Protein AF-A0A2Z6S9V5-F1 (afdb_monomer)

Nearest PDB structures (foldseek):
  7lcc-assembly1_A  TM=8.539E-01  e=3.054E-14  synthetic construct
  2xsj-assembly1_E  TM=2.905E-01  e=4.691E+00  Desulfomicrobium norvegicum
  2wbl-assembly1_B  TM=3.572E-01  e=7.204E+00  Arabidopsis thaliana
  2wbl-assembly1_A  TM=3.236E-01  e=6.373E+00  Arabidopsis thaliana

Sequence (196 aa):
MKLQELLKDLCKNHYLGKVATYIYVIEFQKRGLPHAHILLIFSQDSKLHSVKDYDSIISAELSDLAVYPLAYETVTSTMMHSLCGVLNPLAPCMKNGLCQKHYLKSFQSTTQKNSDGYPIYRKRDNGSFVEVRSGICLDNRWVIPHNVELVTKYDAHINIEICNSVLAIKYLYKYVYKGYDQATIALSQPDNSNEP

pLDDT: mean 88.24, std 12.48, range [42.44, 98.25]

Solvent-accessible surface area (backbone atoms only — not comparable to full-atom values): 11876 Å² total; per-residue (Å²): 110,73,67,62,54,49,50,41,38,40,54,73,66,29,71,85,34,48,48,66,46,73,50,72,38,77,45,68,44,101,82,71,53,80,41,78,50,74,48,79,40,56,29,84,93,43,57,76,86,48,60,67,51,47,59,74,53,42,43,22,54,75,53,53,58,91,82,36,46,65,40,21,55,35,39,68,74,43,30,47,57,74,70,43,38,94,83,27,70,82,28,92,55,44,54,95,88,37,34,76,81,56,54,80,41,71,72,25,87,58,53,38,87,42,93,90,43,47,58,48,63,34,12,56,87,76,86,61,64,46,79,45,83,95,80,43,73,44,40,26,44,38,36,45,39,17,33,66,66,62,26,42,74,64,65,46,70,55,80,52,79,70,66,39,74,73,52,50,52,54,48,42,55,65,62,64,66,63,65,82,93,72,85,88,84,85,84,77,77,82,80,83,72,83,77,134

Organism: NCBI:txid94130

Structure (mmCIF, N/CA/C/O backbone):
data_AF-A0A2Z6S9V5-F1
#
_entry.id   AF-A0A2Z6S9V5-F1
#
loop_
_atom_site.group_PDB
_atom_site.id
_atom_site.type_symbol
_atom_site.label_atom_id
_atom_site.label_alt_id
_atom_site.label_comp_id
_atom_site.label_asym_id
_atom_site.label_entity_id
_atom_site.label_seq_id
_atom_site.pdbx_PDB_ins_code
_atom_site.Cartn_x
_atom_site.Cartn_y
_atom_site.Cartn_z
_atom_site.occupancy
_atom_site.B_iso_or_equiv
_atom_site.auth_seq_id
_atom_site.auth_comp_id
_atom_site.auth_asym_id
_atom_site.auth_atom_id
_atom_site.pdbx_PDB_model_num
ATOM 1 N N . MET A 1 1 ? 5.650 -7.515 19.339 1.00 60.22 1 MET A N 1
ATOM 2 C CA . MET A 1 1 ? 4.977 -8.270 18.252 1.00 60.22 1 MET A CA 1
ATOM 3 C C . MET A 1 1 ? 4.373 -7.251 17.289 1.00 60.22 1 MET A C 1
ATOM 5 O O . MET A 1 1 ? 3.414 -6.597 17.680 1.00 60.22 1 MET A O 1
ATOM 9 N N . LYS A 1 2 ? 4.936 -7.074 16.078 1.00 84.31 2 LYS A N 1
ATOM 10 C CA . LYS A 1 2 ? 4.607 -5.953 15.160 1.00 84.31 2 LYS A CA 1
ATOM 11 C C . LYS A 1 2 ? 3.092 -5.753 14.933 1.00 84.31 2 LYS A C 1
ATOM 13 O O . LYS A 1 2 ? 2.634 -4.621 14.866 1.00 84.31 2 LYS A O 1
ATOM 18 N N . LEU A 1 3 ? 2.293 -6.829 14.906 1.00 90.50 3 LEU A N 1
ATOM 19 C CA . LEU A 1 3 ? 0.832 -6.751 14.731 1.00 90.50 3 LEU A CA 1
ATOM 20 C C . LEU A 1 3 ? 0.101 -6.032 15.881 1.00 90.50 3 LEU A C 1
ATOM 22 O O . LEU A 1 3 ? -0.790 -5.231 15.624 1.00 90.50 3 LEU A O 1
ATOM 26 N N . GLN A 1 4 ? 0.453 -6.297 17.142 1.00 92.81 4 GLN A N 1
ATOM 27 C CA . GLN A 1 4 ? -0.186 -5.634 18.292 1.00 92.81 4 GLN A CA 1
ATOM 28 C C . GLN A 1 4 ? 0.112 -4.134 18.309 1.00 92.81 4 GLN A C 1
ATOM 30 O O . GLN A 1 4 ? -0.765 -3.329 18.621 1.00 92.81 4 GLN A O 1
ATOM 35 N N . GLU A 1 5 ? 1.340 -3.763 17.954 1.00 95.56 5 GLU A N 1
ATOM 36 C CA . GLU A 1 5 ? 1.737 -2.363 17.823 1.00 95.56 5 GLU A CA 1
ATOM 37 C C . GLU A 1 5 ? 1.009 -1.700 16.657 1.00 95.56 5 GLU A C 1
ATOM 39 O O . GLU A 1 5 ? 0.465 -0.616 16.841 1.00 95.56 5 GLU A O 1
ATOM 44 N N . LEU A 1 6 ? 0.901 -2.381 15.510 1.00 96.00 6 LEU A N 1
ATOM 45 C CA . LEU A 1 6 ? 0.144 -1.887 14.361 1.00 96.00 6 LEU A CA 1
ATOM 46 C C . LEU A 1 6 ? -1.326 -1.654 14.724 1.00 96.00 6 LEU A C 1
ATOM 48 O O . LEU A 1 6 ? -1.871 -0.592 14.444 1.00 96.00 6 LEU A O 1
ATOM 52 N N . LEU A 1 7 ? -1.969 -2.599 15.415 1.00 96.50 7 LEU A N 1
ATOM 53 C CA . LEU A 1 7 ? -3.348 -2.426 15.881 1.00 96.50 7 LEU A CA 1
ATOM 54 C C . LEU A 1 7 ? -3.480 -1.274 16.885 1.00 96.50 7 LEU A C 1
ATOM 56 O O . LEU A 1 7 ? -4.472 -0.545 16.844 1.00 96.50 7 LEU A O 1
ATOM 60 N N . LYS A 1 8 ? -2.491 -1.076 17.766 1.00 96.81 8 LYS A N 1
ATOM 61 C CA . LYS A 1 8 ? -2.453 0.076 18.677 1.00 96.81 8 LYS A CA 1
ATOM 62 C C . LYS A 1 8 ? -2.374 1.385 17.893 1.00 96.81 8 LYS A C 1
ATOM 64 O O . LYS A 1 8 ? -3.155 2.289 18.181 1.00 96.81 8 LYS A O 1
ATOM 69 N N . ASP A 1 9 ? -1.492 1.478 16.906 1.00 97.25 9 ASP A N 1
ATOM 70 C CA . ASP A 1 9 ? -1.350 2.686 16.096 1.00 97.25 9 ASP A CA 1
ATOM 71 C C . ASP A 1 9 ? -2.616 2.991 15.293 1.00 97.25 9 ASP A C 1
ATOM 73 O O . ASP A 1 9 ? -3.134 4.107 15.344 1.00 97.25 9 ASP A O 1
ATOM 77 N N . LEU A 1 10 ? -3.177 1.981 14.628 1.00 97.06 10 LEU A N 1
ATOM 78 C CA . LEU A 1 10 ? -4.394 2.128 13.834 1.00 97.06 10 LEU A CA 1
ATOM 79 C C . LEU A 1 10 ? -5.610 2.490 14.701 1.00 97.06 10 LEU A C 1
ATOM 81 O O . LEU A 1 10 ? -6.366 3.396 14.359 1.00 97.06 10 LEU A O 1
ATOM 85 N N . CYS A 1 11 ? -5.810 1.797 15.826 1.00 96.62 11 CYS A N 1
ATOM 86 C CA . CYS A 1 11 ? -7.067 1.878 16.575 1.00 96.62 11 CYS A CA 1
ATOM 87 C C . CYS A 1 11 ? -7.025 2.863 17.747 1.00 96.62 11 CYS A C 1
ATOM 89 O O . CYS A 1 11 ? -8.031 3.521 18.001 1.00 96.62 11 CYS A O 1
ATOM 91 N N . LYS A 1 12 ? -5.900 2.963 18.469 1.00 95.50 12 LYS A N 1
ATOM 92 C CA . LYS A 1 12 ? -5.768 3.837 19.652 1.00 95.50 12 LYS A CA 1
ATOM 93 C C . LYS A 1 12 ? -5.126 5.177 19.320 1.00 95.50 12 LYS A C 1
ATOM 95 O O . LYS A 1 12 ? -5.585 6.194 19.821 1.00 95.50 12 LYS A O 1
ATOM 100 N N . ASN A 1 13 ? -4.095 5.175 18.477 1.00 96.75 13 ASN A N 1
ATOM 101 C CA . ASN A 1 13 ? -3.407 6.409 18.084 1.00 96.75 13 ASN A CA 1
ATOM 102 C C . ASN A 1 13 ? -4.055 7.076 16.860 1.00 96.75 13 ASN A C 1
ATOM 104 O O . ASN A 1 13 ? -3.626 8.151 16.460 1.00 96.75 13 ASN A O 1
ATOM 108 N N . HIS A 1 14 ? -5.092 6.449 16.287 1.00 96.19 14 HIS A N 1
ATOM 109 C CA . HIS A 1 14 ? -5.882 6.968 15.168 1.00 96.19 14 HIS A CA 1
ATOM 110 C C . HIS A 1 14 ? -5.030 7.363 13.957 1.00 96.19 14 HIS A C 1
ATOM 112 O O . HIS A 1 14 ? -5.340 8.334 13.272 1.00 96.19 14 HIS A O 1
ATOM 118 N N . TYR A 1 15 ? -3.975 6.588 13.682 1.00 95.56 15 TYR A N 1
ATOM 119 C CA . TYR A 1 15 ? -2.955 6.928 12.686 1.00 95.56 15 TYR A CA 1
ATOM 120 C C . TYR A 1 15 ? -3.530 7.216 11.291 1.00 95.56 15 TYR A C 1
ATOM 122 O O . TYR A 1 15 ? -3.061 8.102 10.591 1.00 95.56 15 TYR A O 1
ATOM 130 N N . LEU A 1 16 ? -4.571 6.475 10.894 1.00 95.56 16 LEU A N 1
ATOM 131 C CA . LEU A 1 16 ? -5.264 6.650 9.610 1.00 95.56 16 LEU A CA 1
ATOM 132 C C . LEU A 1 16 ? -6.633 7.336 9.750 1.00 95.56 16 LEU A C 1
ATOM 134 O O . LEU A 1 16 ? -7.386 7.411 8.783 1.00 95.56 16 LEU A O 1
ATOM 138 N N . GLY A 1 17 ? -6.987 7.778 10.957 1.00 95.81 17 GLY A N 1
ATOM 139 C CA . GLY A 1 17 ? -8.326 8.232 11.325 1.00 95.81 17 GLY A CA 1
ATOM 140 C C . GLY A 1 17 ? -8.942 7.407 12.456 1.00 95.81 17 GLY A C 1
ATOM 141 O O . GLY A 1 17 ? -8.435 6.359 12.869 1.00 95.81 17 GLY A O 1
ATOM 142 N N . LYS A 1 18 ? -10.065 7.892 12.993 1.00 97.12 18 LYS A N 1
ATOM 143 C CA . LYS A 1 18 ? -10.739 7.252 14.125 1.00 97.12 18 LYS A CA 1
ATOM 144 C C . LYS A 1 18 ? -11.491 6.004 13.665 1.00 97.12 18 LYS A C 1
ATOM 146 O O . LYS A 1 18 ? -12.481 6.090 12.935 1.00 97.12 18 LYS A O 1
ATOM 151 N N . VAL A 1 19 ? -11.043 4.844 14.140 1.00 96.38 19 VAL A N 1
ATOM 152 C CA . VAL A 1 19 ? -11.641 3.527 13.882 1.00 96.38 19 VAL A CA 1
ATOM 153 C C . VAL A 1 19 ? -12.847 3.312 14.802 1.00 96.38 19 VAL A C 1
ATOM 155 O O . VAL A 1 19 ? -12.720 3.403 16.020 1.00 96.38 19 VAL A O 1
ATOM 158 N N . ALA A 1 20 ? -14.019 3.026 14.229 1.00 95.25 20 ALA A N 1
ATOM 159 C CA . ALA A 1 20 ? -15.215 2.640 14.982 1.00 95.25 20 ALA A CA 1
ATOM 160 C C . ALA A 1 20 ? -15.189 1.155 15.356 1.00 95.25 20 ALA A C 1
ATOM 162 O O . ALA A 1 20 ? -15.539 0.785 16.472 1.00 95.25 20 ALA A O 1
ATOM 163 N N . THR A 1 21 ? -14.768 0.304 14.422 1.00 94.25 21 THR A N 1
ATOM 164 C CA . THR A 1 21 ? -14.553 -1.124 14.663 1.00 94.25 21 THR A CA 1
ATOM 165 C C . THR A 1 21 ? -13.541 -1.679 13.665 1.00 94.25 21 THR A C 1
ATOM 167 O O . THR A 1 21 ? -13.285 -1.074 12.622 1.00 94.25 21 THR A O 1
ATOM 170 N N . TYR A 1 22 ? -12.948 -2.823 13.979 1.00 93.31 22 TYR A N 1
ATOM 171 C CA . TYR A 1 22 ? -12.041 -3.527 13.086 1.00 93.31 22 TYR A CA 1
ATOM 172 C C . TYR A 1 22 ? -12.206 -5.032 13.243 1.00 93.31 22 TYR A C 1
ATOM 174 O O . TYR A 1 22 ? -12.589 -5.533 14.299 1.00 93.31 22 TYR A O 1
ATOM 182 N N . ILE A 1 23 ? -11.902 -5.752 12.172 1.00 91.62 23 ILE A N 1
ATOM 183 C CA . ILE A 1 23 ? -11.893 -7.212 12.137 1.00 91.62 23 ILE A CA 1
ATOM 184 C C . ILE A 1 23 ? -10.544 -7.618 11.564 1.00 91.62 23 ILE A C 1
ATOM 186 O O . ILE A 1 23 ? -10.084 -7.014 10.595 1.00 91.62 23 ILE A O 1
ATOM 190 N N . TYR A 1 24 ? -9.900 -8.626 12.143 1.00 91.38 24 TYR A N 1
ATOM 191 C CA . TYR A 1 24 ? -8.690 -9.182 11.557 1.00 91.38 24 TYR A CA 1
ATOM 192 C C . TYR A 1 24 ? -8.627 -10.697 11.694 1.00 91.38 24 TYR A C 1
ATOM 194 O O . TYR A 1 24 ? -9.164 -11.266 12.641 1.00 91.38 24 TYR A O 1
ATOM 202 N N . VAL A 1 25 ? -7.950 -11.330 10.740 1.00 88.56 25 VAL A N 1
ATOM 203 C CA . VAL A 1 25 ? -7.638 -12.761 10.743 1.00 88.56 25 VAL A CA 1
ATOM 204 C C . VAL A 1 25 ? -6.168 -12.943 10.406 1.00 88.56 25 VAL A C 1
ATOM 206 O O . VAL A 1 25 ? -5.605 -12.190 9.610 1.00 88.56 25 VAL A O 1
ATOM 209 N N . ILE A 1 26 ? -5.546 -13.935 11.038 1.00 87.19 26 ILE A N 1
ATOM 210 C CA . ILE A 1 26 ? -4.175 -14.349 10.755 1.00 87.19 26 ILE A CA 1
ATOM 211 C C . ILE A 1 26 ? -4.248 -15.616 9.906 1.00 87.19 26 ILE A C 1
ATOM 213 O O . ILE A 1 26 ? -4.733 -16.645 10.370 1.00 87.19 26 ILE A O 1
ATOM 217 N N . GLU A 1 27 ? -3.764 -15.534 8.672 1.00 82.19 27 GLU A N 1
ATOM 218 C CA . GLU A 1 27 ? -3.558 -16.688 7.801 1.00 82.19 27 GLU A CA 1
ATOM 219 C C . GLU A 1 27 ? -2.080 -17.087 7.841 1.00 82.19 27 GLU A C 1
ATOM 221 O O . GLU A 1 27 ? -1.187 -16.244 7.717 1.00 82.19 27 GLU A O 1
ATOM 226 N N . PHE A 1 28 ? -1.798 -18.380 7.975 1.00 74.56 28 PHE A N 1
ATOM 227 C CA . PHE A 1 28 ? -0.442 -18.894 7.820 1.00 74.56 28 PHE A CA 1
ATOM 228 C C . PHE A 1 28 ? -0.213 -19.190 6.344 1.00 74.56 28 PHE A C 1
ATOM 230 O O . PHE A 1 28 ? -0.790 -20.114 5.769 1.00 74.56 28 PHE A O 1
ATOM 237 N N . GLN A 1 29 ? 0.621 -18.378 5.695 1.00 65.56 29 GLN A N 1
ATOM 238 C CA . GLN A 1 29 ? 0.974 -18.632 4.301 1.00 65.56 29 GLN A CA 1
ATOM 239 C C . GLN A 1 29 ? 1.721 -19.971 4.195 1.00 65.56 29 GLN A C 1
ATOM 241 O O . GLN A 1 29 ? 2.339 -20.414 5.159 1.00 65.56 29 GLN A O 1
ATOM 246 N N . LYS A 1 30 ? 1.750 -20.594 3.004 1.00 59.09 30 LYS A N 1
ATOM 247 C CA . LYS A 1 30 ? 2.396 -21.907 2.739 1.00 59.09 30 LYS A CA 1
ATOM 248 C C . LYS A 1 30 ? 3.858 -22.045 3.218 1.00 59.09 30 LYS A C 1
ATOM 250 O O . LYS A 1 30 ? 4.405 -23.138 3.183 1.00 59.09 30 LYS A O 1
ATOM 255 N N . ARG A 1 31 ? 4.503 -20.943 3.611 1.00 60.25 31 ARG A N 1
ATOM 256 C CA . ARG A 1 31 ? 5.879 -20.868 4.127 1.00 60.25 31 ARG A CA 1
ATOM 257 C C . ARG A 1 31 ? 5.956 -20.647 5.649 1.00 60.25 31 ARG A C 1
ATOM 259 O O . ARG A 1 31 ? 7.028 -20.343 6.151 1.00 60.25 31 ARG A O 1
ATOM 266 N N . GLY A 1 32 ? 4.837 -20.750 6.369 1.00 59.16 32 GLY A N 1
ATOM 267 C CA . GLY A 1 32 ? 4.757 -20.660 7.833 1.00 59.16 32 GLY A CA 1
ATOM 268 C C . GLY A 1 32 ? 4.763 -19.244 8.418 1.00 59.16 32 GLY A C 1
ATOM 269 O O . GLY A 1 32 ? 4.571 -19.091 9.620 1.00 59.16 32 GLY A O 1
ATOM 270 N N . LEU A 1 33 ? 4.950 -18.200 7.602 1.00 67.50 33 LEU A N 1
ATOM 271 C CA . LEU A 1 33 ? 4.906 -16.822 8.090 1.00 67.50 33 LEU A CA 1
ATOM 272 C C . LEU A 1 33 ? 3.450 -16.365 8.296 1.00 67.50 33 LEU A C 1
ATOM 274 O O . LEU A 1 33 ? 2.633 -16.521 7.379 1.00 67.50 33 LEU A O 1
ATOM 278 N N . PRO A 1 34 ? 3.117 -15.794 9.470 1.00 76.69 34 PRO A N 1
ATOM 279 C CA . PRO A 1 34 ? 1.786 -15.273 9.739 1.00 76.69 34 PRO A CA 1
ATOM 280 C C . PRO A 1 34 ? 1.535 -14.014 8.904 1.00 76.69 34 PRO A C 1
ATOM 282 O O . PRO A 1 34 ? 2.328 -13.071 8.912 1.00 76.69 34 PRO A O 1
ATOM 285 N N . HIS A 1 35 ? 0.409 -13.989 8.200 1.00 86.25 35 HIS A N 1
ATOM 286 C CA . HIS A 1 35 ? -0.061 -12.863 7.407 1.00 86.25 35 HIS A CA 1
ATOM 287 C C . HIS A 1 35 ? -1.393 -12.374 7.970 1.00 86.25 35 HIS A C 1
ATOM 289 O O . HIS A 1 35 ? -2.333 -13.150 8.122 1.00 86.25 35 HIS A O 1
ATOM 295 N N . ALA A 1 36 ? -1.475 -11.087 8.300 1.00 90.50 36 ALA A N 1
ATOM 296 C CA . ALA A 1 36 ? -2.681 -10.504 8.866 1.00 90.50 36 ALA A CA 1
ATOM 297 C C . ALA A 1 36 ? -3.517 -9.824 7.778 1.00 90.50 36 ALA A C 1
ATOM 299 O O . ALA A 1 36 ? -3.042 -8.936 7.072 1.00 90.50 36 ALA A O 1
ATOM 300 N N . HIS A 1 37 ? -4.786 -10.204 7.697 1.00 90.81 37 HIS A N 1
ATOM 301 C CA . HIS A 1 37 ? -5.814 -9.475 6.965 1.00 90.81 37 HIS A CA 1
ATOM 302 C C . HIS A 1 37 ? -6.572 -8.599 7.956 1.00 90.81 37 HIS A C 1
ATOM 304 O O . HIS A 1 37 ? -7.173 -9.137 8.880 1.00 90.81 37 HIS A O 1
ATOM 310 N N . ILE A 1 38 ? -6.540 -7.274 7.788 1.00 92.94 38 ILE A N 1
ATOM 311 C CA . ILE A 1 38 ? -7.174 -6.311 8.702 1.00 92.94 38 ILE A CA 1
ATOM 312 C C . ILE A 1 38 ? -8.178 -5.469 7.913 1.00 92.94 38 ILE A C 1
ATOM 314 O O . ILE A 1 38 ? -7.810 -4.799 6.950 1.00 92.94 38 ILE A O 1
ATOM 318 N N . LEU A 1 39 ? -9.439 -5.483 8.338 1.00 93.50 39 LEU A N 1
ATOM 319 C CA . LEU A 1 39 ? -10.490 -4.600 7.847 1.00 93.50 39 LEU A CA 1
ATOM 320 C C . LEU A 1 39 ? -10.781 -3.535 8.906 1.00 93.50 39 LEU A C 1
ATOM 322 O O . LEU A 1 39 ? -11.225 -3.863 10.006 1.00 93.50 39 LEU A O 1
ATOM 326 N N . LEU A 1 40 ? -10.556 -2.267 8.560 1.00 93.69 40 LEU A N 1
ATOM 327 C CA . LEU A 1 40 ? -10.877 -1.119 9.407 1.00 93.69 40 LEU A CA 1
ATOM 328 C C . LEU A 1 40 ? -12.198 -0.491 8.959 1.00 93.69 40 LEU A C 1
ATOM 330 O O . LEU A 1 40 ? -12.389 -0.208 7.778 1.00 93.69 40 LEU A O 1
ATOM 334 N N . ILE A 1 41 ? -13.090 -0.231 9.911 1.00 92.94 41 ILE A N 1
ATOM 335 C CA . ILE A 1 41 ? -14.322 0.527 9.693 1.00 92.94 41 ILE A CA 1
ATOM 336 C C . ILE A 1 41 ? -14.180 1.845 10.448 1.00 92.94 41 ILE A C 1
ATOM 338 O O . ILE A 1 41 ? -14.193 1.880 11.680 1.00 92.94 41 ILE A O 1
ATOM 342 N N . PHE A 1 42 ? -14.017 2.938 9.706 1.00 94.25 42 PHE A N 1
ATOM 343 C CA . PHE A 1 42 ? -13.877 4.270 10.287 1.00 94.25 42 PHE A CA 1
ATOM 344 C C . PHE A 1 42 ? -15.192 4.797 10.862 1.00 94.25 42 PHE A C 1
ATOM 346 O O . PHE A 1 42 ? -16.286 4.510 10.367 1.00 94.25 42 PHE A O 1
ATOM 353 N N . SER A 1 43 ? -15.059 5.582 11.929 1.00 95.31 43 SER A N 1
ATOM 354 C CA . SER A 1 43 ? -16.144 6.379 12.498 1.00 95.31 43 SER A CA 1
ATOM 355 C C . SER A 1 43 ? -16.664 7.396 11.485 1.00 95.31 43 SER A C 1
ATOM 357 O O . SER A 1 43 ? -15.969 7.737 10.529 1.00 95.31 43 SER A O 1
ATOM 359 N N . GLN A 1 44 ? -17.898 7.863 11.683 1.00 93.12 44 GLN A N 1
ATOM 360 C CA . GLN A 1 44 ? -18.593 8.710 10.713 1.00 93.12 44 GLN A CA 1
ATOM 361 C C . GLN A 1 44 ? -17.785 9.963 10.337 1.00 93.12 44 GLN A C 1
ATOM 363 O O . GLN A 1 44 ? -17.698 10.276 9.154 1.00 93.12 44 GLN A O 1
ATOM 368 N N . ASP A 1 45 ? -17.130 10.595 11.311 1.00 94.06 45 ASP A N 1
ATOM 369 C CA . ASP A 1 45 ? -16.353 11.828 11.117 1.00 94.06 45 ASP A CA 1
ATOM 370 C C . ASP A 1 45 ? -14.971 11.589 10.486 1.00 94.06 45 ASP A C 1
ATOM 372 O O . ASP A 1 45 ? -14.294 12.529 10.086 1.00 94.06 45 ASP A O 1
ATOM 376 N N . SER A 1 46 ? -14.523 10.331 10.406 1.00 94.31 46 SER A N 1
ATOM 377 C CA . SER A 1 46 ? -13.253 9.934 9.776 1.00 94.31 46 SER A CA 1
ATOM 378 C C . SER A 1 46 ? -13.454 9.170 8.467 1.00 94.31 46 SER A C 1
ATOM 380 O O . SER A 1 46 ? -12.508 8.585 7.942 1.00 94.31 46 SER A O 1
ATOM 382 N N . LYS A 1 47 ? -14.682 9.118 7.937 1.00 91.88 47 LYS A N 1
ATOM 383 C CA . LYS A 1 47 ? -14.937 8.468 6.651 1.00 91.88 47 LYS A CA 1
ATOM 384 C C . LYS A 1 47 ? -14.253 9.232 5.520 1.00 91.88 47 LYS A C 1
ATOM 386 O O . LYS A 1 47 ? -14.301 10.454 5.441 1.00 91.88 47 LYS A O 1
ATOM 391 N N . LEU A 1 48 ? -13.654 8.471 4.610 1.00 91.56 48 LEU A N 1
ATOM 392 C CA . LEU A 1 48 ? -12.980 9.001 3.431 1.00 91.56 48 LEU A CA 1
ATOM 393 C C . LEU A 1 48 ? -13.998 9.163 2.297 1.00 91.56 48 LEU A C 1
ATOM 395 O O . LEU A 1 48 ? -14.599 8.180 1.845 1.00 91.56 48 LEU A O 1
ATOM 399 N N . HIS A 1 49 ? -14.191 10.388 1.818 1.00 89.75 49 HIS A N 1
ATOM 400 C CA . HIS A 1 49 ? -15.240 10.723 0.848 1.00 89.75 49 HIS A CA 1
ATOM 401 C C . HIS A 1 49 ? -14.685 11.221 -0.489 1.00 89.75 49 HIS A C 1
ATOM 403 O O . HIS A 1 49 ? -15.336 11.091 -1.540 1.00 89.75 49 HIS A O 1
ATOM 409 N N . SER A 1 50 ? -13.465 11.746 -0.464 1.00 91.75 50 SER A N 1
ATOM 410 C CA . SER A 1 50 ? -12.810 12.365 -1.601 1.00 91.75 50 SER A CA 1
ATOM 411 C C . SER A 1 50 ? -11.543 11.621 -2.018 1.00 91.75 50 SER A C 1
ATOM 413 O O . SER A 1 50 ? -10.939 10.868 -1.259 1.00 91.75 50 SER A O 1
ATOM 415 N N . VAL A 1 51 ? -11.121 11.879 -3.254 1.00 93.00 51 VAL A N 1
ATOM 416 C CA . VAL A 1 51 ? -9.814 11.447 -3.762 1.00 93.00 51 VAL A CA 1
ATOM 417 C C . VAL A 1 51 ? -8.673 12.002 -2.904 1.00 93.00 51 VAL A C 1
ATOM 419 O O . VAL A 1 51 ? -7.696 11.304 -2.660 1.00 93.00 51 VAL A O 1
ATOM 422 N N . LYS A 1 52 ? -8.819 13.231 -2.397 1.00 94.56 52 LYS A N 1
ATOM 423 C CA . LYS A 1 52 ? -7.826 13.858 -1.522 1.00 94.56 52 LYS A CA 1
ATOM 424 C C . LYS A 1 52 ? -7.654 13.074 -0.219 1.00 94.56 52 LYS A C 1
ATOM 426 O O . LYS A 1 52 ? -6.526 12.895 0.227 1.00 94.56 52 LYS A O 1
ATOM 431 N N . ASP A 1 53 ? -8.748 12.569 0.348 1.00 94.12 53 ASP A N 1
ATOM 432 C CA . ASP A 1 53 ? -8.702 11.754 1.566 1.00 94.12 53 ASP A CA 1
ATOM 433 C C . ASP A 1 53 ? -7.971 10.431 1.297 1.00 94.12 53 ASP A C 1
ATOM 435 O O . ASP A 1 53 ? -7.167 9.987 2.112 1.00 94.12 53 ASP A O 1
ATOM 439 N N . TYR A 1 54 ? -8.186 9.821 0.126 1.00 94.62 54 TYR A N 1
ATOM 440 C CA . TYR A 1 54 ? -7.481 8.593 -0.263 1.00 94.62 54 TYR A CA 1
ATOM 441 C C . TYR A 1 54 ? -5.982 8.851 -0.402 1.00 94.62 54 TYR A C 1
ATOM 443 O O . TYR A 1 54 ? -5.183 8.132 0.189 1.00 94.62 54 TYR A O 1
ATOM 451 N N . ASP A 1 55 ? -5.614 9.915 -1.116 1.00 95.81 55 ASP A N 1
ATOM 452 C CA . ASP A 1 55 ? -4.222 10.298 -1.355 1.00 95.81 55 ASP A CA 1
ATOM 453 C C . ASP A 1 55 ? -3.495 10.756 -0.081 1.00 95.81 55 ASP A C 1
ATOM 455 O O . ASP A 1 55 ? -2.269 10.704 -0.035 1.00 95.81 55 ASP A O 1
ATOM 459 N N . SER A 1 56 ? -4.218 11.196 0.957 1.00 95.19 56 SER A N 1
ATOM 460 C CA . SER A 1 56 ? -3.608 11.492 2.265 1.00 95.19 56 SER A CA 1
ATOM 461 C C . SER A 1 56 ? -3.206 10.243 3.049 1.00 95.19 56 SER A C 1
ATOM 463 O O . SER A 1 56 ? -2.392 10.333 3.962 1.00 95.19 56 SER A O 1
ATOM 465 N N . ILE A 1 57 ? -3.763 9.080 2.702 1.00 95.75 57 ILE A N 1
ATOM 466 C CA . ILE A 1 57 ? -3.495 7.814 3.392 1.00 95.75 57 ILE A CA 1
ATOM 467 C C . ILE A 1 57 ? -2.634 6.895 2.534 1.00 95.75 57 ILE A C 1
ATOM 469 O O . ILE A 1 57 ? -1.753 6.220 3.067 1.00 95.75 57 ILE A O 1
ATOM 473 N N . ILE A 1 58 ? -2.895 6.842 1.230 1.00 96.88 58 ILE A N 1
ATOM 474 C CA . ILE A 1 58 ? -2.297 5.876 0.316 1.00 96.88 58 ILE A CA 1
ATOM 475 C C . ILE A 1 58 ? -1.405 6.581 -0.698 1.00 96.88 58 ILE A C 1
ATOM 477 O O . ILE A 1 58 ? -1.836 7.465 -1.436 1.00 96.88 58 ILE A O 1
ATOM 481 N N . SER A 1 59 ? -0.175 6.089 -0.794 1.00 97.38 59 SER A N 1
ATOM 482 C CA . SER A 1 59 ? 0.704 6.263 -1.940 1.00 97.38 59 SER A CA 1
ATOM 483 C C . SER A 1 59 ? 0.788 4.957 -2.724 1.00 97.38 59 SER A C 1
ATOM 485 O O . SER A 1 59 ? 0.703 3.860 -2.173 1.00 97.38 59 SER A O 1
ATOM 487 N N . ALA A 1 60 ? 0.987 5.069 -4.030 1.00 97.44 60 ALA A N 1
ATOM 488 C CA . ALA A 1 60 ? 1.338 3.946 -4.887 1.00 97.44 60 ALA A CA 1
ATOM 489 C C . ALA A 1 60 ? 2.542 4.309 -5.771 1.00 97.44 60 ALA A C 1
ATOM 491 O O . ALA A 1 60 ? 2.632 3.851 -6.910 1.00 97.44 60 ALA A O 1
ATOM 492 N N . GLU A 1 61 ? 3.437 5.149 -5.253 1.00 97.75 61 GLU A N 1
ATOM 493 C CA . GLU A 1 61 ? 4.608 5.704 -5.936 1.00 97.75 61 GLU A CA 1
ATOM 494 C C . GLU A 1 61 ? 5.878 5.414 -5.119 1.00 97.75 61 GLU A C 1
ATOM 496 O O . GLU A 1 61 ? 5.812 5.197 -3.906 1.00 97.75 61 GLU A O 1
ATOM 501 N N . LEU A 1 62 ? 7.031 5.396 -5.786 1.00 97.94 62 LEU A N 1
ATOM 502 C CA . LEU A 1 62 ? 8.337 5.385 -5.138 1.00 97.94 62 LEU A CA 1
ATOM 503 C C . LEU A 1 62 ? 8.480 6.654 -4.288 1.00 97.94 62 LEU A C 1
ATOM 505 O O . LEU A 1 62 ? 8.058 7.737 -4.700 1.00 97.94 62 LEU A O 1
ATOM 509 N N . SER A 1 63 ? 9.076 6.520 -3.103 1.00 97.31 63 SER A N 1
ATOM 510 C CA . SER A 1 63 ? 9.456 7.691 -2.305 1.00 97.31 63 SER A CA 1
ATOM 511 C C . SER A 1 63 ? 10.624 8.427 -2.969 1.00 97.31 63 SER A C 1
ATOM 513 O O . SER A 1 63 ? 11.292 7.883 -3.842 1.00 97.31 63 SER A O 1
ATOM 515 N N . ASP A 1 64 ? 10.885 9.669 -2.579 1.00 95.56 64 ASP A N 1
ATOM 516 C CA . ASP A 1 64 ? 12.068 10.386 -3.057 1.00 95.56 64 ASP A CA 1
ATOM 517 C C . ASP A 1 64 ? 13.299 9.950 -2.244 1.00 95.56 64 ASP A C 1
ATOM 519 O O . ASP A 1 64 ? 13.295 10.064 -1.019 1.00 95.56 64 ASP A O 1
ATOM 523 N N . LEU A 1 65 ? 14.342 9.439 -2.908 1.00 95.38 65 LEU A N 1
ATOM 524 C CA . LEU A 1 65 ? 15.563 8.961 -2.248 1.00 95.38 65 LEU A CA 1
ATOM 525 C C . LEU A 1 65 ? 16.343 10.088 -1.550 1.00 95.38 65 LEU A C 1
ATOM 527 O O . LEU A 1 65 ? 16.931 9.858 -0.496 1.00 95.38 65 LEU A O 1
ATOM 531 N N . ALA A 1 66 ? 16.360 11.292 -2.122 1.00 96.25 66 ALA A N 1
ATOM 532 C CA . ALA A 1 66 ? 17.102 12.419 -1.568 1.00 96.25 66 ALA A CA 1
ATOM 533 C C . ALA A 1 66 ? 16.391 13.028 -0.352 1.00 96.25 66 ALA A C 1
ATOM 535 O O . ALA A 1 66 ? 17.051 13.505 0.570 1.00 96.25 66 ALA A O 1
ATOM 536 N N . VAL A 1 67 ? 15.054 13.002 -0.339 1.00 96.62 67 VAL A N 1
ATOM 537 C CA . VAL A 1 67 ? 14.248 13.591 0.743 1.00 96.62 67 VAL A CA 1
ATOM 538 C C . VAL A 1 67 ? 13.917 12.573 1.841 1.00 96.62 67 VAL A C 1
ATOM 540 O O . VAL A 1 67 ? 13.985 12.901 3.025 1.00 96.62 67 VAL A O 1
ATOM 543 N N . TYR A 1 68 ? 13.573 11.336 1.473 1.00 96.75 68 TYR A N 1
ATOM 544 C CA . TYR A 1 68 ? 13.093 10.295 2.389 1.00 96.75 68 TYR A CA 1
ATOM 545 C C . TYR A 1 68 ? 13.816 8.953 2.158 1.00 96.75 68 TYR A C 1
ATOM 547 O O . TYR A 1 68 ? 13.184 7.972 1.751 1.00 96.75 68 TYR A O 1
ATOM 555 N N . PRO A 1 69 ? 15.127 8.857 2.449 1.00 97.06 69 PRO A N 1
ATOM 556 C CA . PRO A 1 69 ? 15.936 7.684 2.110 1.00 97.06 69 PRO A CA 1
ATOM 557 C C . PRO A 1 69 ? 15.434 6.386 2.757 1.00 97.06 69 PRO A C 1
ATOM 559 O O . PRO A 1 69 ? 15.363 5.360 2.087 1.00 97.06 69 PRO A O 1
ATOM 562 N N . LEU A 1 70 ? 15.002 6.434 4.023 1.00 97.94 70 LEU A N 1
ATOM 563 C CA . LEU A 1 70 ? 14.481 5.253 4.722 1.00 97.94 70 LEU A CA 1
ATOM 564 C C . LEU A 1 70 ? 13.156 4.759 4.117 1.00 97.94 70 LEU A C 1
ATOM 566 O O . LEU A 1 70 ? 12.943 3.557 3.956 1.00 97.94 70 LEU A O 1
ATOM 570 N N . ALA A 1 71 ? 12.272 5.688 3.741 1.00 97.94 71 ALA A N 1
ATOM 571 C CA . ALA A 1 71 ? 11.026 5.345 3.067 1.00 97.94 71 ALA A CA 1
ATOM 572 C C . ALA A 1 71 ? 11.299 4.782 1.668 1.00 97.94 71 ALA A C 1
ATOM 574 O O . ALA A 1 71 ? 10.678 3.800 1.271 1.00 97.94 71 ALA A O 1
ATOM 575 N N . TYR A 1 72 ? 12.261 5.352 0.936 1.00 97.88 72 TYR A N 1
ATOM 576 C CA . TYR A 1 72 ? 12.688 4.830 -0.360 1.00 97.88 72 TYR A CA 1
ATOM 577 C C . TYR A 1 72 ? 13.210 3.396 -0.254 1.00 97.88 72 TYR A C 1
ATOM 579 O O . TYR A 1 72 ? 12.745 2.521 -0.986 1.00 97.88 72 TYR A O 1
ATOM 587 N N . GLU A 1 73 ? 14.128 3.132 0.675 1.00 97.62 73 GLU A N 1
ATOM 588 C CA . GLU A 1 73 ? 14.678 1.795 0.919 1.00 97.62 73 GLU A CA 1
ATOM 589 C C . GLU A 1 73 ? 13.572 0.792 1.268 1.00 97.62 73 GLU A C 1
ATOM 591 O O . GLU A 1 73 ? 13.477 -0.283 0.670 1.00 97.62 73 GLU A O 1
ATOM 596 N N . THR A 1 74 ? 12.664 1.173 2.166 1.00 97.81 74 THR A N 1
ATOM 597 C CA . THR A 1 74 ? 11.545 0.314 2.570 1.00 97.81 74 THR A CA 1
ATOM 598 C C . THR A 1 74 ? 10.589 0.044 1.407 1.00 97.81 74 THR A C 1
ATOM 600 O O . THR A 1 74 ? 10.196 -1.098 1.166 1.00 97.81 74 THR A O 1
ATOM 603 N N . VAL A 1 75 ? 10.202 1.077 0.652 1.00 97.88 75 VAL A N 1
ATOM 604 C CA . VAL A 1 75 ? 9.258 0.945 -0.469 1.00 97.88 75 VAL A CA 1
ATOM 605 C C . VAL A 1 75 ? 9.857 0.097 -1.587 1.00 97.88 75 VAL A C 1
ATOM 607 O O . VAL A 1 75 ? 9.179 -0.789 -2.107 1.00 97.88 75 VAL A O 1
ATOM 610 N N . THR A 1 76 ? 11.123 0.319 -1.937 1.00 96.75 76 THR A N 1
ATOM 611 C CA . THR A 1 76 ? 11.798 -0.434 -3.006 1.00 96.75 76 THR A CA 1
ATOM 612 C C . THR A 1 76 ? 12.049 -1.896 -2.644 1.00 96.75 76 THR A C 1
ATOM 614 O O . THR A 1 76 ? 11.983 -2.756 -3.524 1.00 96.75 76 THR A O 1
ATOM 617 N N . SER A 1 77 ? 12.281 -2.204 -1.367 1.00 95.44 77 SER A N 1
ATOM 618 C CA . SER A 1 77 ? 12.520 -3.576 -0.901 1.00 95.44 77 SER A CA 1
ATOM 619 C C . SER A 1 77 ? 11.237 -4.354 -0.589 1.00 95.44 77 SER A C 1
ATOM 621 O O . SER A 1 77 ? 11.173 -5.557 -0.853 1.00 95.44 77 SER A O 1
ATOM 623 N N . THR A 1 78 ? 10.204 -3.691 -0.054 1.00 95.50 78 THR A N 1
ATOM 624 C CA . THR A 1 78 ? 9.011 -4.371 0.484 1.00 95.50 78 THR A CA 1
ATOM 625 C C . THR A 1 78 ? 7.707 -4.037 -0.228 1.00 95.50 78 THR A C 1
ATOM 627 O O . THR A 1 78 ? 6.779 -4.831 -0.147 1.00 95.50 78 THR A O 1
ATOM 630 N N . MET A 1 79 ? 7.609 -2.920 -0.952 1.00 97.50 79 MET A N 1
ATOM 631 C CA . MET A 1 79 ? 6.358 -2.470 -1.583 1.00 97.50 79 MET A CA 1
ATOM 632 C C . MET A 1 79 ? 6.401 -2.523 -3.113 1.00 97.50 79 MET A C 1
ATOM 634 O O . MET A 1 79 ? 5.581 -1.896 -3.782 1.00 97.50 79 MET A O 1
ATOM 638 N N . MET A 1 80 ? 7.315 -3.303 -3.688 1.00 96.75 80 MET A N 1
ATOM 639 C CA . MET A 1 80 ? 7.376 -3.553 -5.128 1.00 96.75 80 MET A CA 1
ATOM 640 C C . MET A 1 80 ? 6.695 -4.873 -5.476 1.00 96.75 80 MET A C 1
ATOM 642 O O . MET A 1 80 ? 6.966 -5.916 -4.875 1.00 96.75 80 MET A O 1
ATOM 646 N N . HIS A 1 81 ? 5.832 -4.861 -6.492 1.00 95.69 81 HIS A N 1
ATOM 647 C CA . HIS A 1 81 ? 5.333 -6.106 -7.052 1.00 95.69 81 HIS A CA 1
ATOM 648 C C . HIS A 1 81 ? 6.501 -6.893 -7.642 1.00 95.69 81 HIS A C 1
ATOM 650 O O . HIS A 1 81 ? 7.315 -6.360 -8.395 1.00 95.69 81 HIS A O 1
ATOM 656 N N . SER A 1 82 ? 6.583 -8.177 -7.298 1.00 92.75 82 SER A N 1
ATOM 657 C CA . SER A 1 82 ? 7.606 -9.053 -7.856 1.00 92.75 82 SER A CA 1
ATOM 658 C C . SER A 1 82 ? 7.490 -9.118 -9.377 1.00 92.75 82 SER 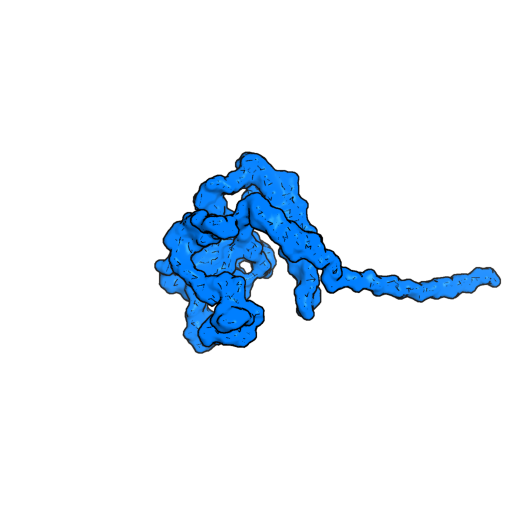A C 1
ATOM 660 O O . SER A 1 82 ? 6.390 -9.039 -9.926 1.00 92.75 82 SER A O 1
ATOM 662 N N . LEU A 1 83 ? 8.623 -9.330 -10.051 1.00 94.38 83 LEU A N 1
ATOM 663 C CA . LEU A 1 83 ? 8.659 -9.500 -11.502 1.00 94.38 83 LEU A CA 1
ATOM 664 C C . LEU A 1 83 ? 7.624 -10.537 -11.953 1.00 94.38 83 LEU A C 1
ATOM 666 O O . LEU A 1 83 ? 7.578 -11.653 -11.423 1.00 94.38 83 LEU A O 1
ATOM 670 N N . CYS A 1 84 ? 6.823 -10.155 -12.945 1.00 95.25 84 CYS A N 1
ATOM 671 C CA . CYS A 1 84 ? 5.780 -10.965 -13.561 1.00 95.25 84 CYS A CA 1
ATOM 672 C C . CYS A 1 84 ? 5.594 -10.574 -15.034 1.00 95.25 84 CYS A C 1
ATOM 674 O O . CYS A 1 84 ? 6.304 -9.714 -15.561 1.00 95.25 84 CYS A O 1
ATOM 676 N N . GLY A 1 85 ? 4.614 -11.174 -15.707 1.00 92.56 85 GLY A N 1
ATOM 677 C CA . GLY A 1 85 ? 4.338 -10.884 -17.112 1.00 92.56 85 GLY A CA 1
ATOM 678 C C . GLY A 1 85 ? 5.464 -11.398 -17.999 1.00 92.56 85 GLY A C 1
ATOM 679 O O . GLY A 1 85 ? 6.000 -12.476 -17.762 1.00 92.56 85 GLY A O 1
ATOM 680 N N . VAL A 1 86 ? 5.850 -10.603 -18.994 1.00 91.44 86 VAL A N 1
ATOM 681 C CA . VAL A 1 86 ? 6.942 -10.945 -19.919 1.00 91.44 86 VAL A CA 1
ATOM 682 C C . VAL A 1 86 ? 8.281 -11.096 -19.188 1.00 91.44 86 VAL A C 1
ATOM 684 O O . VAL A 1 86 ? 9.078 -11.954 -19.550 1.00 91.44 86 VAL A O 1
ATOM 687 N N . LEU A 1 87 ? 8.506 -10.322 -18.118 1.00 92.25 87 LEU A N 1
ATOM 688 C CA . LEU A 1 87 ? 9.748 -10.372 -17.337 1.00 92.25 87 LEU A CA 1
ATOM 689 C C . LEU A 1 87 ? 9.869 -11.641 -16.483 1.00 92.25 87 LEU A C 1
ATOM 691 O O . LEU A 1 87 ? 10.971 -12.021 -16.096 1.00 92.25 87 LEU A O 1
ATOM 695 N N . ASN A 1 88 ? 8.744 -12.281 -16.150 1.00 93.81 88 ASN A N 1
ATOM 696 C CA . ASN A 1 88 ? 8.721 -13.551 -15.430 1.00 93.81 88 ASN A CA 1
ATOM 697 C C . ASN A 1 88 ? 7.370 -14.268 -15.629 1.00 93.81 88 ASN A C 1
ATOM 699 O O . ASN A 1 88 ? 6.462 -14.133 -14.797 1.00 93.81 88 ASN A O 1
ATOM 703 N N . PRO A 1 89 ? 7.224 -15.054 -16.709 1.00 94.38 89 PRO A N 1
ATOM 704 C CA . PRO A 1 89 ? 5.972 -15.748 -17.019 1.00 94.38 89 PRO A CA 1
ATOM 705 C C . PRO A 1 89 ? 5.588 -16.824 -15.995 1.00 94.38 89 PRO A C 1
ATOM 707 O O . PRO A 1 89 ? 4.419 -17.190 -15.898 1.00 94.38 89 PRO A O 1
ATOM 710 N N . LEU A 1 90 ? 6.560 -17.311 -15.215 1.00 94.88 90 LEU A N 1
ATOM 711 C CA . LEU A 1 90 ? 6.386 -18.350 -14.195 1.00 94.88 90 LEU A CA 1
ATOM 712 C C . LEU A 1 90 ? 6.095 -17.779 -12.798 1.00 94.88 90 LEU A C 1
ATOM 714 O O . LEU A 1 90 ? 6.061 -18.528 -11.819 1.00 94.88 90 LEU A O 1
ATOM 718 N N . ALA A 1 91 ? 5.912 -16.460 -12.669 1.00 93.69 91 ALA A N 1
ATOM 719 C CA . ALA A 1 91 ? 5.622 -15.857 -11.376 1.00 93.69 91 ALA A CA 1
ATOM 720 C C . ALA A 1 91 ? 4.318 -16.434 -10.782 1.00 93.69 91 ALA A C 1
ATOM 722 O O . ALA A 1 91 ? 3.349 -16.623 -11.518 1.00 93.69 91 ALA A O 1
ATOM 723 N N . PRO A 1 92 ? 4.218 -16.637 -9.452 1.00 92.81 92 PRO A N 1
ATOM 724 C CA . PRO A 1 92 ? 3.021 -17.209 -8.821 1.00 92.81 92 PRO A CA 1
ATOM 725 C C . PRO A 1 92 ? 1.726 -16.418 -9.059 1.00 92.81 92 PRO A C 1
ATOM 727 O O . PRO A 1 92 ? 0.631 -16.947 -8.881 1.00 92.81 92 PRO A O 1
ATOM 730 N N . CYS A 1 93 ? 1.837 -15.136 -9.418 1.00 94.69 93 CYS A N 1
ATOM 731 C CA . CYS A 1 93 ? 0.698 -14.291 -9.758 1.00 94.69 93 CYS A CA 1
ATOM 732 C C . CYS A 1 93 ? 0.189 -14.497 -11.193 1.00 94.69 93 CYS A C 1
ATOM 734 O O . CYS A 1 93 ? -0.874 -13.972 -11.516 1.00 94.69 93 CYS A O 1
ATOM 736 N N . MET A 1 94 ? 0.910 -15.219 -12.053 1.00 96.56 94 MET A N 1
ATOM 737 C CA . MET A 1 94 ? 0.539 -15.446 -13.448 1.00 96.56 94 MET A CA 1
ATOM 738 C C . MET A 1 94 ? -0.463 -16.592 -13.566 1.00 96.56 94 MET A C 1
ATOM 740 O O . MET A 1 94 ? -0.275 -17.669 -13.004 1.00 96.56 94 MET A O 1
ATOM 744 N N . LYS A 1 95 ? -1.534 -16.375 -14.330 1.00 95.12 95 LYS A N 1
ATOM 745 C CA . LYS A 1 95 ? -2.502 -17.411 -14.704 1.00 95.12 95 LYS A CA 1
ATOM 746 C C . LYS A 1 95 ? -3.039 -17.103 -16.094 1.00 95.12 95 LYS A C 1
ATOM 748 O O . LYS A 1 95 ? -3.404 -15.963 -16.370 1.00 95.12 95 LYS A O 1
ATOM 753 N N . ASN A 1 96 ? -3.071 -18.110 -16.966 1.00 94.06 96 ASN A N 1
ATOM 754 C CA . ASN A 1 96 ? -3.471 -17.971 -18.374 1.00 94.06 96 ASN A CA 1
ATOM 755 C C . ASN A 1 96 ? -2.716 -16.836 -19.100 1.00 94.06 96 ASN A C 1
ATOM 757 O O . ASN A 1 96 ? -3.313 -16.059 -19.836 1.00 94.06 96 ASN A O 1
ATOM 761 N N . GLY A 1 97 ? -1.414 -16.687 -18.825 1.00 91.81 97 GLY A N 1
ATOM 762 C CA . GLY A 1 97 ? -0.576 -15.638 -19.420 1.00 91.81 97 GLY A CA 1
ATOM 763 C C . GLY A 1 97 ? -0.7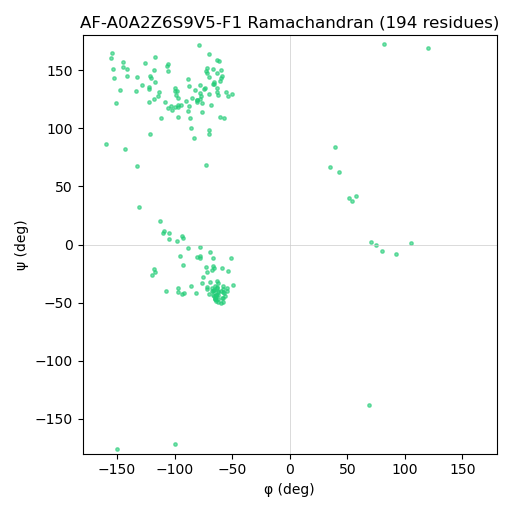88 -14.223 -18.864 1.00 91.81 97 GLY A C 1
ATOM 764 O O . GLY A 1 97 ? -0.079 -13.309 -19.270 1.00 91.81 97 GLY A O 1
ATOM 765 N N . LEU A 1 98 ? -1.704 -14.027 -17.908 1.00 94.38 98 LEU A N 1
ATOM 766 C CA . LEU A 1 98 ? -2.017 -12.721 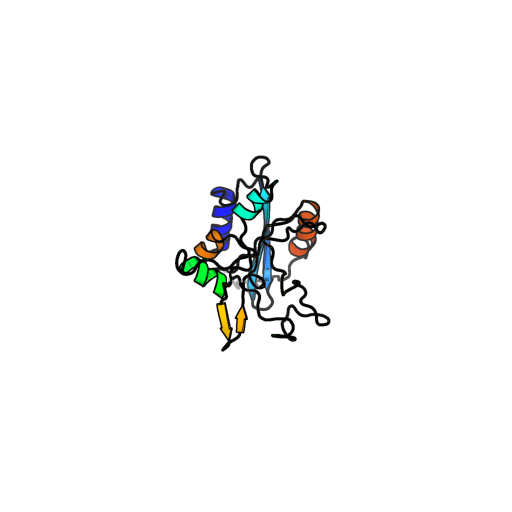-17.325 1.00 94.38 98 LEU A CA 1
ATOM 767 C C . LEU A 1 98 ? -1.689 -12.677 -15.830 1.00 94.38 98 LEU A C 1
ATOM 769 O O . LEU A 1 98 ? -1.978 -13.614 -15.080 1.00 94.38 98 LEU A O 1
ATOM 773 N N . CYS A 1 99 ? -1.139 -11.551 -15.372 1.00 95.06 99 CYS A N 1
ATOM 774 C CA . CYS A 1 99 ? -0.964 -11.304 -13.946 1.00 95.06 99 CYS A CA 1
ATOM 775 C C . CYS A 1 99 ? -2.338 -11.127 -13.286 1.00 95.06 99 CYS A C 1
ATOM 777 O O . CYS A 1 99 ? -3.076 -10.194 -13.594 1.00 95.06 99 CYS A O 1
ATOM 779 N N . GLN A 1 100 ? -2.664 -11.981 -12.317 1.00 93.19 100 GLN A N 1
ATOM 780 C CA . GLN A 1 100 ? -3.917 -11.942 -11.550 1.00 93.19 100 GLN A CA 1
ATOM 781 C C . GLN A 1 100 ? -4.046 -10.700 -10.655 1.00 93.19 100 GLN A C 1
ATOM 783 O O . GLN A 1 100 ? -5.105 -10.443 -10.091 1.00 93.19 100 GLN A O 1
ATOM 788 N N . LYS A 1 101 ? -2.960 -9.937 -10.485 1.00 90.50 101 LYS A N 1
ATOM 789 C CA . LYS A 1 101 ? -2.952 -8.631 -9.809 1.00 90.50 101 LYS A CA 1
ATOM 790 C C . LYS A 1 101 ? -3.013 -7.459 -10.795 1.00 90.50 101 LYS A C 1
ATOM 792 O O . LYS A 1 101 ? -3.000 -6.306 -10.367 1.00 90.50 101 LYS A O 1
ATOM 797 N N . HIS A 1 102 ? -3.123 -7.752 -12.092 1.00 91.44 102 HIS A N 1
ATOM 798 C CA . HIS A 1 102 ? -3.185 -6.791 -13.191 1.00 91.44 102 HIS A CA 1
ATOM 799 C C . HIS A 1 102 ? -1.963 -5.863 -13.242 1.00 91.44 102 HIS A C 1
ATOM 801 O O . HIS A 1 102 ? -2.111 -4.657 -13.421 1.00 91.44 102 HIS A O 1
ATOM 807 N N . TYR A 1 103 ? -0.767 -6.419 -13.020 1.00 93.50 103 TYR A N 1
ATOM 808 C CA . TYR A 1 103 ? 0.486 -5.744 -13.354 1.00 93.50 103 TYR A CA 1
ATOM 809 C C . TYR A 1 103 ? 0.877 -6.075 -14.805 1.00 93.50 103 TYR A C 1
ATOM 811 O O . TYR A 1 103 ? 0.678 -7.204 -15.252 1.00 93.50 103 TYR A O 1
ATOM 819 N N . LEU A 1 104 ? 1.427 -5.132 -15.568 1.00 93.25 104 LEU A N 1
ATOM 820 C CA . LEU A 1 104 ? 1.835 -3.782 -15.158 1.00 93.25 104 LEU A CA 1
ATOM 821 C C . LEU A 1 104 ? 0.653 -2.799 -15.039 1.00 93.25 104 LEU A C 1
ATOM 823 O O . LEU A 1 104 ? -0.223 -2.795 -15.898 1.00 93.25 104 LEU A O 1
ATOM 827 N N . LYS A 1 105 ? 0.616 -1.973 -13.982 1.00 94.50 105 LYS A N 1
ATOM 828 C CA . LYS A 1 105 ? -0.427 -0.942 -13.833 1.00 94.50 105 LYS A CA 1
ATOM 829 C C . LYS A 1 105 ? -0.206 0.190 -14.839 1.00 94.50 105 LYS A C 1
ATOM 831 O O . LYS A 1 105 ? 0.926 0.468 -15.217 1.00 94.50 105 LYS A O 1
ATOM 836 N N . SER A 1 106 ? -1.269 0.874 -15.246 1.00 93.94 106 SER A N 1
ATOM 837 C CA . SER A 1 106 ? -1.138 2.094 -16.048 1.00 93.94 106 SER A CA 1
ATOM 838 C C . SER A 1 106 ? -0.627 3.250 -15.192 1.00 93.94 106 SER A C 1
ATOM 840 O O . SER A 1 106 ? -0.933 3.327 -13.999 1.00 93.94 106 SER A O 1
ATOM 842 N N . PHE A 1 107 ? 0.119 4.166 -15.808 1.00 96.81 107 PHE A N 1
ATOM 843 C CA . PHE A 1 107 ? 0.365 5.463 -15.192 1.00 96.81 107 PHE A CA 1
ATOM 844 C C . PHE A 1 107 ? -0.944 6.228 -15.035 1.00 96.81 107 PHE A C 1
ATOM 846 O O . PHE A 1 107 ? -1.871 6.093 -15.837 1.00 96.81 107 PHE A O 1
ATOM 853 N N . GLN A 1 108 ? -1.002 7.026 -13.980 1.00 95.62 108 GLN A N 1
ATOM 854 C CA . GLN A 1 108 ? -2.169 7.794 -13.614 1.00 95.62 108 GLN A CA 1
ATOM 855 C C . GLN A 1 108 ? -1.740 9.063 -12.875 1.00 95.62 108 GLN A C 1
ATOM 857 O O . GLN A 1 108 ? -1.090 8.988 -11.834 1.00 95.62 108 GLN A O 1
ATOM 862 N N . SER A 1 109 ? -2.111 10.238 -13.383 1.00 96.06 109 SER A N 1
ATOM 863 C CA . SER A 1 109 ? -1.692 11.516 -12.790 1.00 96.06 109 SER A CA 1
ATOM 864 C C . SER A 1 109 ? -2.450 11.864 -11.506 1.00 96.06 109 SER A C 1
ATOM 866 O O . SER A 1 109 ? -1.896 12.531 -10.632 1.00 96.06 109 SER A O 1
ATOM 868 N N . THR A 1 110 ? -3.687 11.386 -11.360 1.00 96.06 110 THR A N 1
ATOM 869 C CA . THR A 1 110 ? -4.553 11.614 -10.194 1.00 96.06 110 THR A CA 1
ATOM 870 C C . THR A 1 110 ? -5.344 10.359 -9.845 1.00 96.06 110 THR A C 1
ATOM 872 O O . THR A 1 110 ? -5.758 9.614 -10.727 1.00 96.06 110 THR A O 1
ATOM 875 N N . THR A 1 111 ? -5.589 10.110 -8.558 1.00 96.00 111 THR A N 1
ATOM 876 C CA . THR A 1 111 ? -6.407 8.963 -8.150 1.00 96.00 111 THR A CA 1
ATOM 877 C C . THR A 1 111 ? -7.834 9.106 -8.687 1.00 96.00 111 THR A C 1
ATOM 879 O O . THR A 1 111 ? -8.449 10.166 -8.585 1.00 96.00 111 THR A O 1
ATOM 882 N N . GLN A 1 112 ? -8.379 8.029 -9.251 1.00 92.56 112 GLN A N 1
ATOM 883 C CA . GLN A 1 112 ? -9.729 7.991 -9.813 1.00 92.56 112 GLN A CA 1
ATOM 884 C C . GLN A 1 112 ? -10.578 6.927 -9.120 1.00 92.56 112 GLN A C 1
ATOM 886 O O . GLN A 1 112 ? -10.091 5.861 -8.743 1.00 92.56 112 GLN A O 1
ATOM 891 N N . LYS A 1 113 ? -11.876 7.197 -8.961 1.00 86.25 113 LYS A N 1
ATOM 892 C CA . LYS A 1 113 ? -12.834 6.184 -8.499 1.00 86.25 113 LYS A CA 1
ATOM 893 C C . LYS A 1 113 ? -13.093 5.199 -9.644 1.00 86.25 113 LYS A C 1
ATOM 895 O O . LYS A 1 113 ? -13.307 5.630 -10.771 1.00 86.25 113 LYS A O 1
ATOM 900 N N . ASN A 1 114 ? -13.093 3.902 -9.352 1.00 83.50 114 ASN A N 1
ATOM 901 C CA . ASN A 1 114 ? -13.417 2.854 -10.323 1.00 83.50 114 ASN A CA 1
ATOM 902 C C . ASN A 1 114 ? -14.809 2.264 -10.053 1.00 83.50 114 ASN A C 1
ATOM 904 O O . ASN A 1 114 ? -15.263 2.250 -8.905 1.00 83.50 114 ASN A O 1
ATOM 908 N N . SER A 1 115 ? -15.448 1.705 -11.082 1.00 77.81 115 SER A N 1
ATOM 909 C CA . SER A 1 115 ? -16.730 0.992 -10.971 1.00 77.81 115 SER A CA 1
ATOM 910 C C . SER A 1 115 ? -16.639 -0.263 -10.104 1.00 77.81 115 SER A C 1
ATOM 912 O O . SER A 1 115 ? -17.585 -0.601 -9.397 1.00 77.81 115 SER A O 1
ATOM 914 N N . ASP A 1 116 ? -15.479 -0.920 -10.100 1.00 76.62 116 ASP A N 1
ATOM 915 C CA . ASP A 1 116 ? -15.273 -2.190 -9.393 1.00 76.62 116 ASP A CA 1
ATOM 916 C C . ASP A 1 116 ? -15.089 -2.011 -7.879 1.00 76.62 116 ASP A C 1
ATOM 918 O O . ASP A 1 116 ? -14.949 -2.986 -7.142 1.00 76.62 116 ASP A O 1
ATOM 922 N N . GLY A 1 117 ? -15.098 -0.758 -7.413 1.00 78.19 117 GLY A N 1
ATOM 923 C CA . GLY A 1 117 ? -15.086 -0.372 -6.007 1.00 78.19 117 GLY A CA 1
ATOM 924 C C . GLY A 1 117 ? -13.710 -0.127 -5.386 1.00 78.19 117 GLY A C 1
ATOM 925 O O . GLY A 1 117 ? -13.657 0.382 -4.267 1.00 78.19 117 GLY A O 1
ATOM 926 N N . TYR A 1 118 ? -12.622 -0.441 -6.094 1.00 84.31 118 TYR A N 1
ATOM 927 C CA . TYR A 1 118 ? -11.255 -0.073 -5.710 1.00 84.31 118 TYR A CA 1
ATOM 928 C C . TYR A 1 118 ? -10.811 1.174 -6.477 1.00 84.31 118 TYR A C 1
ATOM 930 O O . TYR A 1 118 ? -10.912 1.168 -7.704 1.00 84.31 118 TYR A O 1
ATOM 938 N N . PRO A 1 119 ? -10.305 2.231 -5.824 1.00 90.06 119 PRO A N 1
ATOM 939 C CA . PRO A 1 119 ? -9.734 3.362 -6.543 1.00 90.06 119 PRO A CA 1
ATOM 940 C C . PRO A 1 119 ? -8.565 2.939 -7.443 1.00 90.06 119 PRO A C 1
ATOM 942 O O . PRO A 1 119 ? -7.767 2.069 -7.100 1.00 90.06 119 PRO A O 1
ATOM 945 N N . ILE A 1 120 ? -8.437 3.593 -8.594 1.00 92.75 120 ILE A N 1
ATOM 946 C CA . ILE A 1 120 ? -7.218 3.556 -9.400 1.00 92.75 120 ILE A CA 1
ATOM 947 C C . ILE A 1 120 ? -6.314 4.647 -8.839 1.00 92.75 120 ILE A C 1
ATOM 949 O O . ILE A 1 120 ? -6.538 5.826 -9.111 1.00 92.75 120 ILE A O 1
ATOM 953 N N . TYR A 1 121 ? -5.338 4.266 -8.017 1.00 95.62 121 TYR A N 1
ATOM 954 C CA . TYR A 1 121 ? -4.448 5.233 -7.375 1.00 95.62 121 TYR A CA 1
ATOM 955 C C . TYR A 1 121 ? -3.555 5.961 -8.374 1.00 95.62 121 TYR A C 1
ATOM 957 O O . TYR A 1 121 ? -3.152 5.409 -9.403 1.00 95.62 121 TYR A O 1
ATOM 965 N N . ARG A 1 122 ? -3.199 7.192 -8.011 1.00 96.50 122 ARG A N 1
ATOM 966 C CA . ARG A 1 122 ? -2.162 7.980 -8.666 1.00 96.50 122 ARG A CA 1
ATOM 967 C C . ARG A 1 122 ? -0.850 7.193 -8.724 1.00 96.50 122 ARG A C 1
ATOM 969 O O . ARG A 1 122 ? -0.355 6.701 -7.712 1.00 96.50 122 ARG A O 1
ATOM 976 N N . LYS A 1 123 ? -0.297 7.116 -9.930 1.00 97.06 123 LYS A N 1
ATOM 977 C CA . LYS A 1 123 ? 0.994 6.528 -10.289 1.00 97.06 123 LYS A CA 1
ATOM 978 C C . LYS A 1 123 ? 1.603 7.397 -11.381 1.00 97.06 123 LYS A C 1
ATOM 980 O O . LYS A 1 123 ? 1.409 7.114 -12.561 1.00 97.06 123 LYS A O 1
ATOM 985 N N . ARG A 1 124 ? 2.247 8.504 -11.023 1.00 97.12 124 ARG A N 1
ATOM 986 C CA . ARG A 1 124 ? 2.783 9.453 -12.007 1.00 97.12 124 ARG A CA 1
ATOM 987 C C . ARG A 1 124 ? 3.971 8.855 -12.746 1.00 97.12 124 ARG A C 1
ATOM 989 O O . ARG A 1 124 ? 4.779 8.139 -12.158 1.00 97.12 124 ARG A O 1
ATOM 996 N N . ASP A 1 125 ? 4.080 9.192 -14.023 1.00 96.88 125 ASP A N 1
ATOM 997 C CA . ASP A 1 125 ? 5.313 9.004 -14.775 1.00 96.88 125 ASP A CA 1
ATOM 998 C C . ASP A 1 125 ? 6.224 10.202 -14.494 1.00 96.88 125 ASP A C 1
ATOM 1000 O O . ASP A 1 125 ? 6.083 11.271 -15.087 1.00 96.88 125 ASP A O 1
ATOM 1004 N N . ASN A 1 126 ? 7.066 10.065 -13.474 1.00 94.56 126 ASN A N 1
ATOM 1005 C CA . ASN A 1 126 ? 7.992 11.102 -13.018 1.00 94.56 126 ASN A CA 1
ATOM 1006 C C . ASN A 1 126 ? 9.454 10.751 -13.341 1.00 94.56 126 ASN A C 1
ATOM 1008 O O . ASN A 1 126 ? 10.363 11.374 -12.798 1.00 94.56 126 ASN A O 1
ATOM 1012 N N . GLY A 1 127 ? 9.683 9.731 -14.176 1.00 94.44 127 GLY A N 1
ATOM 1013 C CA . GLY A 1 127 ? 11.018 9.228 -14.501 1.00 94.44 127 GLY A CA 1
ATOM 1014 C C . GLY A 1 127 ? 11.727 8.479 -13.366 1.00 94.44 127 GLY A C 1
ATOM 1015 O O . GLY A 1 127 ? 12.860 8.048 -13.559 1.00 94.44 127 GLY A O 1
ATOM 1016 N N . SER A 1 128 ? 11.102 8.297 -12.195 1.00 94.62 128 SER A N 1
ATOM 1017 C CA . SER A 1 128 ? 11.694 7.528 -11.097 1.00 94.62 128 SER A CA 1
ATOM 1018 C C . SER A 1 128 ? 11.645 6.029 -11.381 1.00 94.62 128 SER A C 1
ATOM 1020 O O . SER A 1 128 ? 10.600 5.482 -11.741 1.00 94.62 128 SER A O 1
ATOM 1022 N N . PHE A 1 129 ? 12.766 5.350 -11.147 1.00 95.3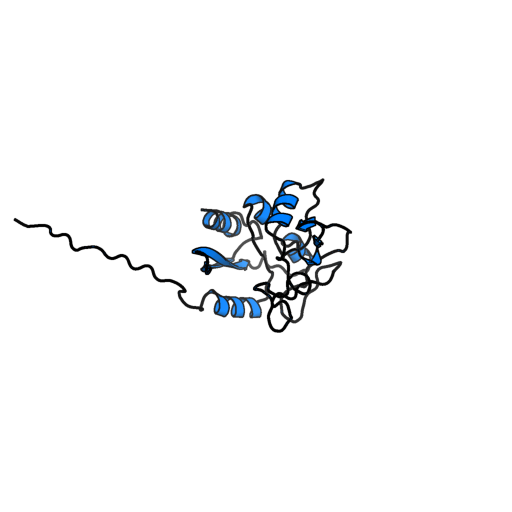8 129 PHE A N 1
ATOM 1023 C CA . PHE A 1 129 ? 12.871 3.900 -11.235 1.00 95.38 129 PHE A CA 1
ATOM 1024 C C . PHE A 1 129 ? 13.837 3.359 -10.183 1.00 95.38 129 PHE A C 1
ATOM 1026 O O . PHE A 1 129 ? 14.735 4.060 -9.721 1.00 95.38 129 PHE A O 1
ATOM 1033 N N . VAL A 1 130 ? 13.666 2.085 -9.844 1.00 95.00 130 VAL A N 1
ATOM 1034 C CA . VAL A 1 130 ? 14.649 1.288 -9.114 1.00 95.00 130 VAL A CA 1
ATOM 1035 C C . VAL A 1 130 ? 15.168 0.191 -10.033 1.00 95.00 130 VAL A C 1
ATOM 1037 O O . VAL A 1 130 ? 14.388 -0.500 -10.690 1.00 95.00 130 VAL A O 1
ATOM 1040 N N . GLU A 1 131 ? 16.485 0.034 -10.102 1.00 93.69 131 GLU A N 1
ATOM 1041 C CA . GLU A 1 131 ? 17.088 -1.087 -10.812 1.00 93.69 131 GLU A CA 1
ATOM 1042 C C . GLU A 1 131 ? 17.055 -2.337 -9.926 1.00 93.69 131 GLU A C 1
ATOM 1044 O O . GLU A 1 131 ? 17.548 -2.349 -8.798 1.00 93.69 131 GLU A O 1
ATOM 1049 N N . VAL A 1 132 ? 16.467 -3.408 -10.444 1.00 88.25 132 VAL A N 1
ATOM 1050 C CA . VAL A 1 132 ? 16.475 -4.741 -9.847 1.00 88.25 132 VAL A CA 1
ATOM 1051 C C . VAL A 1 132 ? 17.173 -5.701 -10.801 1.00 88.25 132 VAL A C 1
ATOM 1053 O O . VAL A 1 132 ? 17.092 -5.527 -12.011 1.00 88.25 132 VAL A O 1
ATOM 1056 N N . ARG A 1 133 ? 17.819 -6.747 -10.266 1.00 79.75 133 ARG A N 1
ATOM 1057 C CA . ARG A 1 133 ? 18.434 -7.851 -11.034 1.00 79.75 133 ARG A CA 1
ATOM 1058 C C . ARG A 1 133 ? 19.137 -7.390 -12.325 1.00 79.75 133 ARG A C 1
ATOM 1060 O O . ARG A 1 133 ? 18.550 -7.496 -13.395 1.00 79.75 133 ARG A O 1
ATOM 1067 N N . SER A 1 134 ? 20.386 -6.941 -12.209 1.00 76.62 134 SER A N 1
ATOM 1068 C CA . SER A 1 134 ? 21.298 -6.632 -13.327 1.00 76.62 134 SER A CA 1
ATOM 1069 C C . SER A 1 134 ? 20.595 -6.038 -14.562 1.00 76.62 134 SER A C 1
ATOM 1071 O O . SER A 1 134 ? 20.536 -6.685 -15.609 1.00 76.62 134 SER A O 1
ATOM 1073 N N . GLY A 1 135 ? 20.051 -4.822 -14.423 1.00 87.75 135 GLY A N 1
ATOM 1074 C CA . GLY A 1 135 ? 19.536 -4.020 -15.539 1.00 87.75 135 GLY A CA 1
ATOM 1075 C C . GLY A 1 135 ? 18.015 -3.916 -15.716 1.00 87.75 135 GLY A C 1
ATOM 1076 O O . GLY A 1 135 ? 17.580 -3.265 -16.665 1.00 87.75 135 GLY A O 1
ATOM 1077 N N . ILE A 1 136 ? 17.174 -4.515 -14.862 1.00 92.75 136 ILE A N 1
ATOM 1078 C CA . ILE A 1 136 ? 15.712 -4.347 -14.977 1.00 92.75 136 ILE A CA 1
ATOM 1079 C C . ILE A 1 136 ? 15.264 -3.122 -14.176 1.00 92.75 136 ILE A C 1
ATOM 1081 O O . ILE A 1 136 ? 15.299 -3.132 -12.951 1.00 92.75 136 ILE A O 1
ATOM 1085 N N . CYS A 1 137 ? 14.753 -2.093 -14.849 1.00 94.50 137 CYS A N 1
ATOM 1086 C CA . CYS A 1 137 ? 14.218 -0.902 -14.184 1.00 94.50 137 CYS A CA 1
ATOM 1087 C C . CYS A 1 137 ? 12.719 -1.045 -13.884 1.00 94.50 137 CYS A C 1
ATOM 1089 O O . CYS A 1 137 ? 11.910 -1.258 -14.791 1.00 94.50 137 CYS A O 1
ATOM 1091 N N . LEU A 1 138 ? 12.340 -0.894 -12.614 1.00 96.12 138 LEU A N 1
ATOM 1092 C CA . LEU A 1 138 ? 10.949 -0.869 -12.164 1.00 96.12 138 LEU A CA 1
ATOM 1093 C C . LEU A 1 138 ? 10.555 0.546 -11.742 1.00 96.12 138 LEU A C 1
ATOM 1095 O O . LEU A 1 138 ? 11.162 1.125 -10.847 1.00 96.12 138 LEU A O 1
ATOM 1099 N N . ASP A 1 139 ? 9.513 1.083 -12.365 1.00 96.81 139 ASP A N 1
ATOM 1100 C CA . ASP A 1 139 ? 8.943 2.396 -12.052 1.00 96.81 139 ASP A CA 1
ATOM 1101 C C . ASP A 1 139 ? 7.685 2.299 -11.160 1.00 96.81 139 ASP A C 1
ATOM 1103 O O . ASP A 1 139 ? 7.298 1.226 -10.677 1.00 96.81 139 ASP A O 1
ATOM 1107 N N . ASN A 1 140 ? 6.996 3.430 -10.973 1.00 97.75 140 ASN A N 1
ATOM 1108 C CA . ASN A 1 140 ? 5.775 3.546 -10.167 1.00 97.75 140 ASN A CA 1
ATOM 1109 C C . ASN A 1 140 ? 4.661 2.560 -10.550 1.00 97.75 140 ASN A C 1
ATOM 1111 O O . ASN A 1 140 ? 3.809 2.235 -9.718 1.00 97.75 140 ASN A O 1
ATOM 1115 N N . ARG A 1 141 ? 4.644 2.023 -11.772 1.00 96.75 141 ARG A N 1
ATOM 1116 C CA . ARG A 1 141 ? 3.644 1.035 -12.196 1.00 96.75 141 ARG A CA 1
ATOM 1117 C C . ARG A 1 141 ? 3.775 -0.299 -11.463 1.00 96.75 141 ARG A C 1
ATOM 1119 O O . ARG A 1 141 ? 2.802 -1.051 -11.438 1.00 96.75 141 ARG A O 1
ATOM 1126 N N . TRP A 1 142 ? 4.925 -0.572 -10.844 1.00 97.38 142 TRP A N 1
ATOM 1127 C CA . TRP A 1 142 ? 5.206 -1.778 -10.055 1.00 97.38 142 TRP A CA 1
ATOM 1128 C C . TRP A 1 142 ? 4.923 -1.622 -8.560 1.00 97.38 142 TRP A C 1
ATOM 1130 O O . TRP A 1 142 ? 4.763 -2.623 -7.865 1.00 97.38 142 TRP A O 1
ATOM 1140 N N . VAL A 1 143 ? 4.806 -0.392 -8.063 1.00 97.75 143 VAL A N 1
ATOM 1141 C CA . VAL A 1 143 ? 4.600 -0.129 -6.634 1.00 97.75 143 VAL A CA 1
ATOM 1142 C C . VAL A 1 143 ? 3.231 -0.649 -6.180 1.00 97.75 143 VAL A C 1
ATOM 1144 O O . VAL A 1 143 ? 2.220 -0.515 -6.881 1.00 97.75 143 VAL A O 1
ATOM 1147 N N . ILE A 1 144 ? 3.187 -1.264 -5.009 1.00 97.62 144 ILE A N 1
ATOM 1148 C CA . ILE A 1 144 ? 1.984 -1.744 -4.329 1.00 97.62 144 ILE A CA 1
ATOM 1149 C C . ILE A 1 144 ? 1.427 -0.589 -3.475 1.00 97.62 144 ILE A C 1
ATOM 1151 O O . ILE A 1 144 ? 2.217 0.097 -2.825 1.00 97.62 144 ILE A O 1
ATOM 1155 N N . PRO A 1 145 ? 0.106 -0.334 -3.467 1.00 97.44 145 PRO A N 1
ATOM 1156 C CA . PRO A 1 145 ? -0.499 0.700 -2.627 1.00 97.44 145 PRO A CA 1
ATOM 1157 C C . PRO A 1 145 ? -0.170 0.530 -1.136 1.00 97.44 145 PRO A C 1
ATOM 1159 O O . PRO A 1 145 ? -0.276 -0.559 -0.574 1.00 97.44 145 PRO A O 1
ATOM 1162 N N . HIS A 1 146 ? 0.256 1.603 -0.480 1.00 98.25 146 HIS A N 1
ATOM 1163 C CA . HIS A 1 146 ? 0.698 1.577 0.913 1.00 98.25 146 HIS A CA 1
ATOM 1164 C C . HIS A 1 146 ? 0.540 2.938 1.585 1.00 98.25 146 HIS A C 1
ATOM 1166 O O . HIS A 1 146 ? 0.412 3.962 0.921 1.00 98.25 146 HIS A O 1
ATOM 1172 N N . ASN A 1 147 ? 0.612 2.966 2.914 1.00 98.00 147 ASN A N 1
ATOM 1173 C CA . ASN A 1 147 ? 0.857 4.202 3.652 1.00 98.00 147 ASN A CA 1
ATOM 1174 C C . ASN A 1 147 ? 2.361 4.319 3.924 1.00 98.00 147 ASN A C 1
ATOM 1176 O O . ASN A 1 147 ? 2.933 3.429 4.554 1.00 98.00 147 ASN A O 1
ATOM 1180 N N . VAL A 1 148 ? 2.986 5.395 3.431 1.00 97.62 148 VAL A N 1
ATOM 1181 C CA . VAL A 1 148 ? 4.447 5.605 3.476 1.00 97.62 148 VAL A CA 1
ATOM 1182 C C . VAL A 1 148 ? 4.975 5.537 4.906 1.00 97.62 148 VAL A C 1
ATOM 1184 O O . VAL A 1 148 ? 5.974 4.873 5.170 1.00 97.62 148 VAL A O 1
ATOM 1187 N N . GLU A 1 149 ? 4.284 6.169 5.847 1.00 97.06 149 GLU A N 1
ATOM 1188 C CA . GLU A 1 149 ? 4.735 6.234 7.232 1.00 97.06 149 GLU A CA 1
ATOM 1189 C C . GLU A 1 149 ? 4.630 4.876 7.935 1.00 97.06 149 GLU A C 1
ATOM 1191 O O . GLU A 1 149 ? 5.568 4.470 8.617 1.00 97.06 149 GLU A O 1
ATOM 1196 N N . LEU A 1 150 ? 3.537 4.133 7.726 1.00 97.31 150 LEU A N 1
ATOM 1197 C CA . LEU A 1 150 ? 3.367 2.802 8.312 1.00 97.31 150 LEU A CA 1
ATOM 1198 C C . LEU A 1 150 ? 4.395 1.804 7.775 1.00 97.31 150 LEU A C 1
ATOM 1200 O O . LEU A 1 150 ? 5.000 1.090 8.574 1.00 97.31 150 LEU A O 1
ATOM 1204 N N . VAL A 1 151 ? 4.623 1.750 6.456 1.00 97.69 151 VAL A N 1
ATOM 1205 C CA . VAL A 1 151 ? 5.632 0.821 5.914 1.00 97.69 151 VAL A CA 1
ATOM 1206 C C . VAL A 1 151 ? 7.016 1.172 6.439 1.00 97.69 151 VAL A C 1
ATOM 1208 O O . VAL A 1 151 ? 7.706 0.278 6.912 1.00 97.69 151 VAL A O 1
ATOM 1211 N N . THR A 1 152 ? 7.369 2.461 6.474 1.00 97.44 152 THR A N 1
ATOM 1212 C CA . THR A 1 152 ? 8.670 2.940 6.967 1.00 97.44 152 THR A CA 1
ATOM 1213 C C . THR A 1 152 ? 8.855 2.649 8.456 1.00 97.44 152 THR A C 1
ATOM 1215 O O . THR A 1 152 ? 9.907 2.173 8.871 1.00 97.44 152 THR A O 1
ATOM 1218 N N . LYS A 1 153 ? 7.826 2.886 9.281 1.00 96.88 153 LYS A N 1
ATOM 1219 C CA . LYS A 1 153 ? 7.872 2.637 10.729 1.00 96.88 153 LYS A CA 1
ATOM 1220 C C . LYS A 1 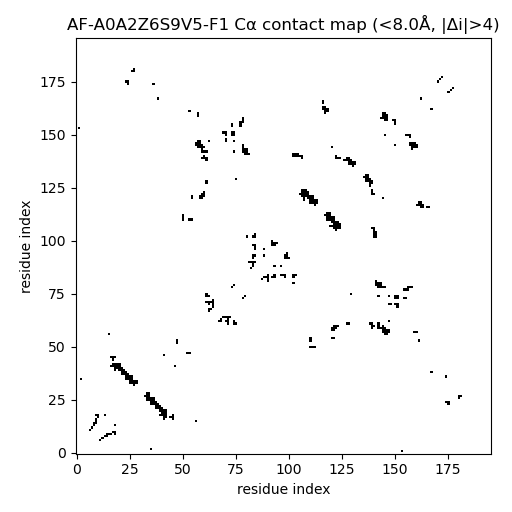153 ? 8.085 1.163 11.057 1.00 96.88 153 LYS A C 1
ATOM 1222 O O . LYS A 1 153 ? 8.787 0.840 12.013 1.00 96.88 153 LYS A O 1
ATOM 1227 N N . TYR A 1 154 ? 7.424 0.277 10.315 1.00 95.69 154 TYR A N 1
ATOM 1228 C CA . TYR A 1 154 ? 7.452 -1.155 10.594 1.00 95.69 154 TYR A CA 1
ATOM 1229 C C . TYR A 1 154 ? 8.486 -1.926 9.789 1.00 95.69 154 TYR A C 1
ATOM 1231 O O . TYR A 1 154 ? 8.678 -3.105 10.106 1.00 95.69 154 TYR A O 1
ATOM 1239 N N . ASP A 1 155 ? 9.114 -1.297 8.794 1.00 95.94 155 ASP A N 1
ATOM 1240 C CA . ASP A 1 155 ? 10.006 -1.930 7.822 1.00 95.94 155 ASP A CA 1
ATOM 1241 C C . ASP A 1 155 ? 9.420 -3.272 7.349 1.00 95.94 155 ASP A C 1
ATOM 1243 O O . ASP A 1 155 ? 9.862 -4.370 7.714 1.00 95.94 155 ASP A O 1
ATOM 1247 N N . ALA A 1 156 ? 8.247 -3.182 6.715 1.00 93.44 156 ALA A N 1
ATOM 1248 C CA . ALA A 1 156 ? 7.422 -4.340 6.402 1.00 93.44 156 ALA A CA 1
ATOM 1249 C C . ALA A 1 156 ? 6.529 -4.113 5.179 1.00 93.44 156 ALA A C 1
ATOM 1251 O O . ALA A 1 156 ? 6.030 -3.015 4.936 1.00 93.44 156 ALA A O 1
ATOM 1252 N N . HIS A 1 157 ? 6.228 -5.210 4.480 1.00 94.38 157 HIS A N 1
ATOM 1253 C CA . HIS A 1 157 ? 5.255 -5.233 3.391 1.00 94.38 157 HIS A CA 1
ATOM 1254 C C . HIS A 1 157 ? 3.825 -5.051 3.942 1.00 94.38 157 HIS A C 1
ATOM 1256 O O . HIS A 1 157 ? 3.188 -6.018 4.376 1.00 94.38 157 HIS A O 1
ATOM 1262 N N . ILE A 1 158 ? 3.289 -3.828 3.886 1.00 96.06 158 ILE A N 1
ATOM 1263 C CA . ILE A 1 158 ? 1.927 -3.486 4.333 1.00 96.06 158 ILE A CA 1
ATOM 1264 C C . ILE A 1 158 ? 1.142 -2.899 3.155 1.00 96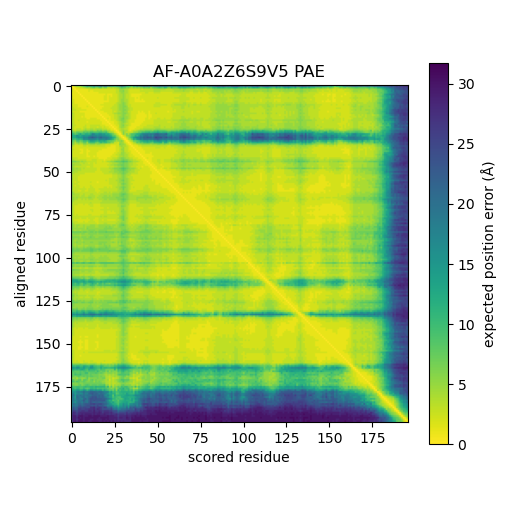.06 158 ILE A C 1
ATOM 1266 O O . ILE A 1 158 ? 1.193 -1.702 2.883 1.00 96.06 158 ILE A O 1
ATOM 1270 N N . ASN A 1 159 ? 0.388 -3.755 2.460 1.00 95.62 159 ASN A N 1
ATOM 1271 C CA . ASN A 1 159 ? -0.534 -3.314 1.414 1.00 95.62 159 ASN A CA 1
ATOM 1272 C C . ASN A 1 159 ? -1.799 -2.719 2.042 1.00 95.62 159 ASN A C 1
ATOM 1274 O O . ASN A 1 159 ? -2.452 -3.386 2.850 1.00 95.62 159 ASN A O 1
ATOM 1278 N N . ILE A 1 160 ? -2.169 -1.507 1.638 1.00 95.19 160 ILE A N 1
ATOM 1279 C CA . ILE A 1 160 ? -3.370 -0.817 2.120 1.00 95.19 160 ILE A CA 1
ATOM 1280 C C . ILE A 1 160 ? -4.254 -0.493 0.928 1.00 95.19 160 ILE A C 1
ATOM 1282 O O . ILE A 1 160 ? -3.784 0.009 -0.084 1.00 95.19 160 ILE A O 1
ATOM 1286 N N . GLU A 1 161 ? -5.547 -0.773 1.062 1.00 93.25 161 GLU A N 1
ATOM 1287 C CA . GLU A 1 161 ? -6.534 -0.565 0.009 1.00 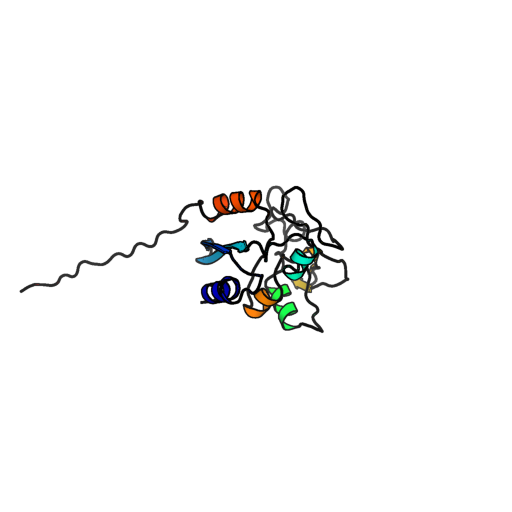93.25 161 GLU A CA 1
ATOM 1288 C C . GLU A 1 161 ? -7.768 0.133 0.578 1.00 93.25 161 GLU A C 1
ATOM 1290 O O . GLU A 1 161 ? -8.319 -0.302 1.593 1.00 93.25 161 GLU A O 1
ATOM 1295 N N . ILE A 1 162 ? -8.247 1.181 -0.096 1.00 92.06 162 ILE A N 1
ATOM 1296 C CA . ILE A 1 162 ? -9.574 1.733 0.175 1.00 92.06 162 ILE A CA 1
ATOM 1297 C C . ILE A 1 162 ? -10.607 0.828 -0.490 1.00 92.06 162 ILE A C 1
ATOM 1299 O O . ILE A 1 162 ? -10.563 0.588 -1.697 1.00 92.06 162 ILE A O 1
ATOM 1303 N N . CYS A 1 163 ? -11.569 0.347 0.294 1.00 85.94 163 CYS A N 1
ATOM 1304 C CA . CYS A 1 163 ? -12.682 -0.448 -0.207 1.00 85.94 163 CYS A CA 1
ATOM 1305 C C . CYS A 1 163 ? -14.021 0.226 0.104 1.00 85.94 163 CYS A C 1
ATOM 1307 O O . CYS A 1 163 ? -14.209 0.836 1.157 1.00 85.94 163 CYS A O 1
ATOM 1309 N N . ASN A 1 164 ? -14.970 0.112 -0.827 1.00 77.81 164 ASN A N 1
ATOM 1310 C CA . ASN A 1 164 ? -16.359 0.480 -0.572 1.00 77.81 164 ASN A CA 1
ATOM 1311 C C . ASN A 1 164 ? -17.096 -0.625 0.220 1.00 77.81 164 ASN A C 1
ATOM 1313 O O . ASN A 1 164 ? -16.583 -1.729 0.415 1.00 77.81 164 ASN A O 1
ATOM 1317 N N . SER A 1 165 ? -18.321 -0.343 0.670 1.00 73.00 165 SER A N 1
ATOM 1318 C CA . SER A 1 165 ? -19.099 -1.242 1.540 1.00 73.00 165 SER A CA 1
ATOM 1319 C C . SER A 1 165 ? -19.353 -2.633 0.942 1.00 73.00 165 SER A C 1
ATOM 1321 O O . SER A 1 165 ? -19.230 -3.631 1.649 1.00 73.00 165 SER A O 1
ATOM 1323 N N . VAL A 1 166 ? -19.657 -2.734 -0.356 1.00 74.50 166 VAL A N 1
ATOM 1324 C CA . VAL A 1 166 ? -19.907 -4.027 -1.024 1.00 74.50 166 VAL A CA 1
ATOM 1325 C C . VAL A 1 166 ? -18.631 -4.871 -1.091 1.00 74.50 166 VAL A C 1
ATOM 1327 O O . VAL A 1 166 ? -18.668 -6.090 -0.905 1.00 74.50 166 VAL A O 1
ATOM 1330 N N . LEU A 1 167 ? -17.481 -4.236 -1.319 1.00 76.31 167 LEU A N 1
ATOM 1331 C CA . LEU A 1 167 ? -16.191 -4.918 -1.313 1.00 76.31 167 LEU A CA 1
ATOM 1332 C C . LEU A 1 167 ? -15.750 -5.335 0.084 1.00 76.31 167 LEU A C 1
ATOM 1334 O O . LEU A 1 167 ? -15.187 -6.418 0.221 1.00 76.31 167 LEU A O 1
ATOM 1338 N N . ALA A 1 168 ? -16.032 -4.531 1.110 1.00 79.56 168 ALA A N 1
ATOM 1339 C CA . ALA A 1 168 ? -15.770 -4.909 2.495 1.00 79.56 168 ALA A CA 1
ATOM 1340 C C . ALA A 1 168 ? -16.488 -6.225 2.846 1.00 79.56 168 ALA A C 1
ATOM 1342 O O . ALA A 1 168 ? -15.878 -7.125 3.418 1.00 79.56 168 ALA A O 1
ATOM 1343 N N . ILE A 1 169 ? -17.738 -6.398 2.398 1.00 79.94 169 ILE A N 1
ATOM 1344 C CA . ILE A 1 169 ? -18.483 -7.657 2.563 1.00 79.94 169 ILE A CA 1
ATOM 1345 C C . ILE A 1 169 ? -17.778 -8.812 1.837 1.00 79.94 169 ILE A C 1
ATOM 1347 O O . ILE A 1 169 ? -17.521 -9.851 2.444 1.00 79.94 169 ILE A O 1
ATOM 1351 N N . LYS A 1 170 ? -17.399 -8.641 0.561 1.00 82.31 170 LYS A N 1
ATOM 1352 C CA . LYS A 1 170 ? -16.641 -9.674 -0.177 1.00 82.31 170 LYS A CA 1
ATOM 1353 C C . LYS A 1 170 ? -15.324 -10.031 0.519 1.00 82.31 170 LYS A C 1
ATOM 1355 O O . LYS A 1 170 ? -14.943 -11.199 0.545 1.00 82.31 170 LYS A O 1
ATOM 1360 N N . TYR A 1 171 ? -14.638 -9.040 1.082 1.00 81.25 171 TYR A N 1
ATOM 1361 C CA . TYR A 1 171 ? -13.391 -9.223 1.816 1.00 81.25 171 TYR A CA 1
ATOM 1362 C C . TYR A 1 171 ? -13.602 -10.071 3.076 1.00 81.25 171 TYR A C 1
ATOM 1364 O O . TYR A 1 171 ? -12.834 -11.005 3.310 1.00 81.25 171 TYR A O 1
ATOM 1372 N N . LEU A 1 172 ? -14.674 -9.805 3.834 1.00 80.00 172 LEU A N 1
ATOM 1373 C CA . LEU A 1 172 ? -15.059 -10.610 4.997 1.00 80.00 172 LEU A CA 1
ATOM 1374 C C . LEU A 1 172 ? -15.284 -12.076 4.614 1.00 80.00 172 LEU A C 1
ATOM 1376 O O . LEU A 1 172 ? -14.695 -12.964 5.224 1.00 80.00 172 LEU A O 1
ATOM 1380 N N . TYR A 1 173 ? -16.059 -12.351 3.564 1.00 80.62 173 TYR A N 1
ATOM 1381 C CA . TYR A 1 173 ? -16.267 -13.732 3.106 1.00 80.62 173 TYR A CA 1
ATOM 1382 C C . TYR A 1 173 ? -14.985 -14.409 2.630 1.00 80.62 173 TYR A C 1
ATOM 1384 O O . TYR A 1 173 ? -14.792 -15.598 2.870 1.00 80.62 173 TYR A O 1
ATOM 1392 N N . LYS A 1 174 ? -14.094 -13.658 1.982 1.00 79.94 174 LYS A N 1
ATOM 1393 C CA . LYS A 1 174 ? -12.863 -14.210 1.422 1.00 79.94 174 LYS A CA 1
ATOM 1394 C C . LYS A 1 174 ? -11.820 -14.589 2.474 1.00 79.94 174 LYS A C 1
ATOM 1396 O O . LYS A 1 174 ? -11.121 -15.573 2.263 1.00 79.94 174 LYS A O 1
ATOM 1401 N N . TYR A 1 175 ? -11.680 -13.797 3.536 1.00 77.94 175 TYR A N 1
ATOM 1402 C CA . TYR A 1 175 ? -10.566 -13.927 4.486 1.00 77.94 175 TYR A CA 1
ATOM 1403 C C . TYR A 1 175 ? -11.003 -14.220 5.920 1.00 77.94 175 TYR A C 1
ATOM 1405 O O . TYR A 1 175 ? -10.242 -14.810 6.675 1.00 77.94 175 TYR A O 1
ATOM 1413 N N . VAL A 1 176 ? -12.217 -13.825 6.309 1.00 71.12 176 VAL A N 1
ATOM 1414 C CA . VAL A 1 176 ? -12.709 -14.019 7.682 1.00 71.12 176 VAL A CA 1
ATOM 1415 C C . VAL A 1 176 ? -13.501 -15.312 7.810 1.00 71.12 176 VAL A C 1
ATOM 1417 O O . VAL A 1 176 ? -13.296 -16.072 8.750 1.00 71.12 176 VAL A O 1
ATOM 1420 N N . TYR A 1 177 ? -14.358 -15.609 6.833 1.00 71.62 177 TYR A N 1
ATOM 1421 C CA . TYR A 1 177 ? -15.205 -16.809 6.848 1.00 71.62 177 TYR A CA 1
ATOM 1422 C C . TYR A 1 177 ? -14.606 -18.021 6.121 1.00 71.62 177 TYR A C 1
ATOM 1424 O O . TYR A 1 177 ? -15.281 -19.035 5.969 1.00 71.62 177 TYR A O 1
ATOM 1432 N N . LYS A 1 178 ? -13.342 -17.948 5.685 1.00 68.62 178 LYS A N 1
ATOM 1433 C CA . LYS A 1 178 ? -12.664 -19.023 4.938 1.00 68.62 178 LYS A CA 1
ATOM 1434 C C . LYS A 1 178 ? -12.371 -20.280 5.782 1.00 68.62 178 LYS A C 1
ATOM 1436 O O . LYS A 1 178 ? -12.016 -21.311 5.223 1.00 68.62 178 LYS A O 1
ATOM 1441 N N . GLY A 1 179 ? -12.619 -20.230 7.094 1.00 59.78 179 GLY A N 1
ATOM 1442 C CA . GLY A 1 179 ? -12.329 -21.315 8.032 1.00 59.78 179 GLY A CA 1
ATOM 1443 C C . GLY A 1 179 ? -10.861 -21.316 8.462 1.00 59.78 179 GLY A C 1
ATOM 1444 O O . GLY A 1 179 ? -10.055 -20.531 7.967 1.00 59.78 179 GLY A O 1
ATOM 1445 N N . TYR A 1 180 ? -10.516 -22.165 9.429 1.00 61.00 180 TYR A N 1
ATOM 1446 C CA . TYR A 1 180 ? -9.143 -22.265 9.917 1.00 61.00 180 TYR A CA 1
ATOM 1447 C C . TYR A 1 180 ? -8.277 -23.044 8.921 1.00 61.00 180 TYR A C 1
ATOM 1449 O O . TYR A 1 180 ? -8.549 -24.209 8.642 1.00 61.00 180 TYR A O 1
ATOM 1457 N N . ASP A 1 181 ? -7.204 -22.416 8.435 1.00 63.19 181 ASP A N 1
ATOM 1458 C CA . ASP A 1 181 ? -6.217 -23.060 7.555 1.00 63.19 181 ASP A CA 1
ATOM 1459 C C . ASP A 1 181 ? -5.237 -23.972 8.340 1.00 63.19 181 ASP A C 1
ATOM 1461 O O . ASP A 1 181 ? -4.473 -24.728 7.739 1.00 63.19 181 ASP A O 1
ATOM 1465 N N . GLN A 1 182 ? -5.243 -23.917 9.683 1.00 61.56 182 GLN A N 1
ATOM 1466 C CA . GLN A 1 182 ? -4.380 -24.717 10.559 1.00 61.56 182 GLN A CA 1
ATOM 1467 C C . GLN A 1 182 ? -5.028 -24.958 11.935 1.00 61.56 182 GLN A C 1
ATOM 1469 O O . GLN A 1 182 ? -5.655 -24.060 12.494 1.00 61.56 182 GLN A O 1
ATOM 1474 N N . ALA A 1 183 ? -4.823 -26.149 12.504 1.00 57.81 183 ALA A N 1
ATOM 1475 C CA . ALA A 1 183 ? -5.149 -26.478 13.891 1.00 57.81 183 ALA A CA 1
ATOM 1476 C C . ALA A 1 183 ? -3.884 -26.951 14.623 1.00 57.81 183 ALA A C 1
ATOM 1478 O O . ALA A 1 183 ? -3.118 -27.751 14.085 1.00 57.81 183 ALA A O 1
ATOM 1479 N N . THR A 1 184 ? -3.670 -26.466 15.847 1.00 58.19 184 THR A N 1
ATOM 1480 C CA . THR A 1 184 ? -2.572 -26.912 16.716 1.00 58.19 184 THR A CA 1
ATOM 1481 C C . THR A 1 184 ? -3.126 -27.910 17.724 1.00 58.19 184 THR A C 1
ATOM 1483 O O . THR A 1 184 ? -3.993 -27.560 18.520 1.00 58.19 184 THR A O 1
ATOM 1486 N N . ILE A 1 185 ? -2.626 -29.146 17.695 1.00 65.56 185 ILE A N 1
ATOM 1487 C CA . ILE A 1 185 ? -2.972 -30.186 18.669 1.00 65.56 185 ILE A CA 1
ATOM 1488 C C . ILE A 1 185 ? -1.797 -30.315 19.638 1.00 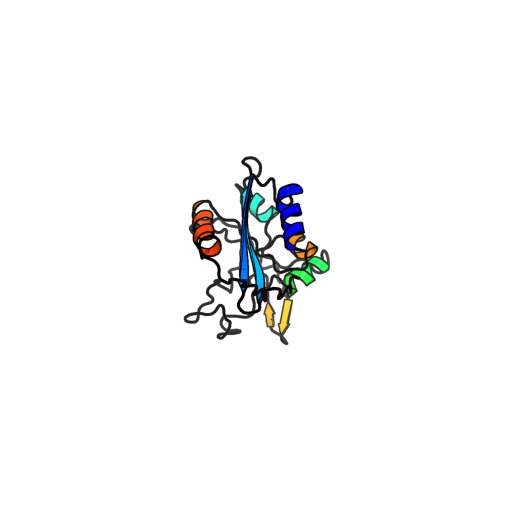65.56 185 ILE A C 1
ATOM 1490 O O . ILE A 1 185 ? -0.683 -30.626 19.220 1.00 65.56 185 ILE A O 1
ATOM 1494 N N . ALA A 1 186 ? -2.045 -30.070 20.922 1.00 61.59 186 ALA A N 1
ATOM 1495 C CA . ALA A 1 186 ? -1.099 -30.374 21.988 1.00 61.59 186 ALA A CA 1
ATOM 1496 C C . ALA A 1 186 ? -1.478 -31.725 22.606 1.00 61.59 186 ALA A C 1
ATOM 1498 O O . ALA A 1 186 ? -2.593 -31.889 23.098 1.00 61.59 186 ALA A O 1
ATOM 1499 N N . LEU A 1 187 ? -0.562 -32.693 22.558 1.00 66.94 187 LEU A N 1
ATOM 1500 C CA . LEU A 1 187 ? -0.711 -33.979 23.236 1.00 66.94 187 LEU A CA 1
ATOM 1501 C C . LEU A 1 187 ? 0.036 -33.903 24.567 1.00 66.94 187 LEU A C 1
ATOM 1503 O O . LEU A 1 187 ? 1.264 -33.850 24.584 1.00 66.94 187 LEU A O 1
ATOM 1507 N N . SER A 1 188 ? -0.697 -33.886 25.674 1.00 67.50 188 SER A N 1
ATOM 1508 C CA . SER A 1 188 ? -0.134 -34.111 27.005 1.00 67.50 188 SER A CA 1
ATOM 1509 C C . SER A 1 188 ? -0.068 -35.614 27.266 1.00 67.50 188 SER A C 1
ATOM 1511 O O . SER A 1 188 ? -1.082 -36.303 27.140 1.00 67.50 188 SER A O 1
ATOM 1513 N N . GLN A 1 189 ? 1.110 -36.129 27.626 1.00 66.62 189 GLN A N 1
ATOM 1514 C CA . GLN A 1 189 ? 1.196 -37.468 28.206 1.00 66.62 189 GLN A CA 1
ATOM 1515 C C . GLN A 1 189 ? 0.481 -37.461 29.566 1.00 66.62 189 GLN A C 1
ATOM 1517 O O . GLN A 1 189 ? 0.593 -36.467 30.284 1.00 66.62 189 GLN A O 1
ATOM 1522 N N . PRO A 1 190 ? -0.272 -38.517 29.917 1.00 63.53 190 PRO A N 1
ATOM 1523 C CA . PRO A 1 190 ? -0.847 -38.621 31.248 1.00 63.53 190 PRO A CA 1
ATOM 1524 C C . PRO A 1 190 ? 0.288 -38.684 32.275 1.00 63.53 190 PRO A C 1
ATOM 1526 O O . PRO A 1 190 ? 1.206 -39.495 32.135 1.00 63.53 190 PRO A O 1
ATOM 1529 N N . ASP A 1 191 ? 0.218 -37.823 33.290 1.00 61.50 191 ASP A N 1
ATOM 1530 C CA . ASP A 1 191 ? 1.063 -37.934 34.471 1.00 61.50 191 ASP A CA 1
ATOM 1531 C C . ASP A 1 191 ? 0.764 -39.283 35.127 1.00 61.50 191 ASP A C 1
ATOM 1533 O O . ASP A 1 191 ? -0.3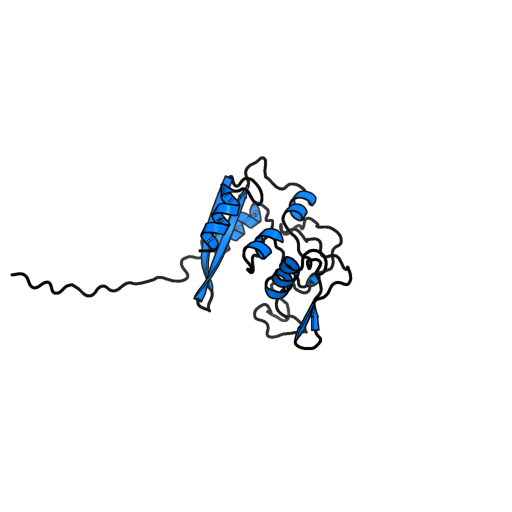02 -39.491 35.706 1.00 61.50 191 ASP A O 1
ATOM 1537 N N . ASN A 1 192 ? 1.722 -40.207 35.053 1.00 59.38 192 ASN A N 1
ATOM 1538 C CA . ASN A 1 192 ? 1.782 -41.332 35.977 1.00 59.38 192 ASN A CA 1
ATOM 1539 C C . ASN A 1 192 ? 2.232 -40.793 37.342 1.00 59.38 192 ASN A C 1
ATOM 1541 O O . ASN A 1 192 ? 3.342 -41.060 37.806 1.00 59.38 192 ASN A O 1
ATOM 1545 N N . SER A 1 193 ? 1.371 -40.003 37.983 1.00 51.66 193 SER A N 1
ATOM 1546 C CA . SER A 1 193 ? 1.442 -39.787 39.418 1.00 51.66 193 SER A CA 1
ATOM 1547 C C . SER A 1 193 ? 1.029 -41.096 40.082 1.00 51.66 193 SER A C 1
ATOM 1549 O O . SER A 1 193 ? -0.155 -41.389 40.237 1.00 51.66 193 SER A O 1
ATOM 1551 N N . ASN A 1 194 ? 2.031 -41.906 40.419 1.00 52.53 194 ASN A N 1
ATOM 1552 C CA . ASN A 1 194 ? 1.887 -42.949 41.422 1.00 52.53 194 ASN A CA 1
ATOM 1553 C C . ASN A 1 194 ? 1.423 -42.284 42.731 1.00 52.53 194 ASN A C 1
ATOM 1555 O O . ASN A 1 194 ? 2.203 -41.580 43.371 1.00 52.53 194 ASN A O 1
ATOM 1559 N N . GLU A 1 195 ? 0.168 -42.506 43.107 1.00 42.44 195 GLU A N 1
ATOM 1560 C CA . GLU A 1 195 ? -0.315 -42.426 44.490 1.00 42.44 195 GLU A CA 1
ATOM 1561 C C . GLU A 1 195 ? -0.564 -43.858 44.995 1.00 42.44 195 GLU A C 1
ATOM 1563 O O . GLU A 1 195 ? -1.003 -44.696 44.199 1.00 42.44 195 GLU A O 1
ATOM 1568 N N . PRO A 1 196 ? -0.499 -44.130 46.307 1.00 44.84 196 PRO A N 1
ATOM 1569 C CA . PRO A 1 196 ? 0.448 -43.709 47.340 1.00 44.84 196 PRO A CA 1
ATOM 1570 C C . PRO A 1 196 ? 1.418 -44.838 47.758 1.00 44.84 196 PRO A C 1
ATOM 1572 O O . PRO A 1 196 ? 1.184 -46.019 47.411 1.00 44.84 196 PRO A O 1
#

Mean predicted aligned error: 7.4 Å

Radius of gyration: 20.33 Å; Cα contacts (8 Å, |Δi|>4): 277; chains: 1; bounding box: 41×58×67 Å

Secondary structure (DSSP, 8-state):
-HHHHHHHHHHTS-BTB-EEEEEEEEEE-TTS-EEEEEEEEE-GGG---SHHHHHHH-B-SPPPTTT-HHHHHHHHHHSBPPS-BTTBTT-TTEETTEETT-PSPPPBSS-B--TTSS-B--B---S-EEEETTTEEEEGGGBPPB-HHHHHHHTS--------HHHHHHHIIIIISS--S--PPP-PPP------

Foldseek 3Di:
DLVVVVCCCVDVVVVLHHFPDKDKDWDQPPVRDTDIDIDTDHDPVSDDDDLVSVVLFKDLFADDCVPCVLLNVLQVVAFFAPDDQPRHPPPPQHDPSARVVRPQADADCGWAQDPVFWIPHHQHPPVDWDDDDPGDTDGSSGGAMGGSVSSSVSSHNDHDTDGDPVVSVVSCVVGVVPDHPDDDDDDDDDPPPDDD

InterPro domains:
  IPR025476 Helitron helicase-like domain [PF14214] (1-40)